Protein AF-A0A5B1AWU1-F1 (afdb_monomer_lite)

Foldseek 3Di:
DDPVVVVVVVVVVVVVVVVVVVLVVVQVLQQLQQLLQCVQPQQWKKKWFAPPNRQAIEIATLPPLFDDDPSGFHFARYATDADDDDDNPQGNDNSVPDGPYMDMHHRPRDRDDDDPSRGDRPHCVVRVDDDDDPLQLVVQQVVVVPDPPDDVLSNVVSNCVSVVHDDDPVSVVVVVVVVVVVVVD

pLDDT: mean 90.79, std 10.33, range [50.81, 98.62]

Radius of gyration: 22.39 Å; chains: 1; bounding box: 52×31×78 Å

Organism: Mycobacterium simiae (NCBI:txid1784)

Structure (mmCIF, N/CA/C/O backbone):
data_AF-A0A5B1AWU1-F1
#
_entry.id   AF-A0A5B1AWU1-F1
#
loop_
_atom_site.group_PDB
_atom_site.id
_atom_site.type_symbol
_atom_site.label_atom_id
_atom_site.label_alt_id
_atom_site.label_comp_id
_atom_site.label_asym_id
_atom_site.label_entity_id
_atom_site.label_seq_id
_atom_site.pdbx_PDB_ins_code
_atom_site.Cartn_x
_atom_site.Cartn_y
_atom_site.Cartn_z
_atom_site.occupancy
_atom_site.B_iso_or_equiv
_atom_site.auth_seq_id
_atom_site.auth_comp_id
_atom_site.auth_asym_id
_atom_site.auth_atom_id
_atom_site.pdbx_PDB_model_num
ATOM 1 N N . ALA A 1 1 ? -25.750 -7.493 56.190 1.00 53.88 1 ALA A N 1
ATOM 2 C CA . ALA A 1 1 ? -25.907 -7.241 54.739 1.00 53.88 1 ALA A CA 1
ATOM 3 C C . ALA A 1 1 ? -24.568 -7.520 54.061 1.00 53.88 1 ALA A C 1
ATOM 5 O O . ALA A 1 1 ? -23.571 -7.188 54.691 1.00 53.88 1 ALA A O 1
ATOM 6 N N . PRO A 1 2 ? -24.494 -8.184 52.891 1.00 50.81 2 PRO A N 1
ATOM 7 C CA . PRO A 1 2 ? -23.226 -8.686 52.366 1.00 50.81 2 PRO A CA 1
ATOM 8 C C . PRO A 1 2 ? -22.500 -7.597 51.553 1.00 50.81 2 PRO A C 1
ATOM 10 O O . PRO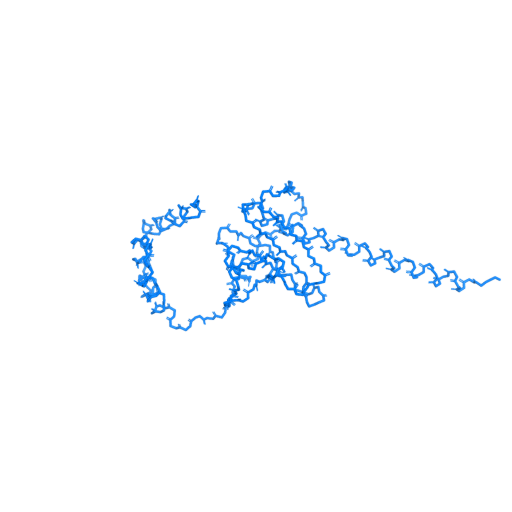 A 1 2 ? -22.970 -7.244 50.474 1.00 50.81 2 PRO A O 1
ATOM 13 N N . PRO A 1 3 ? -21.351 -7.073 52.017 1.00 56.59 3 PRO A N 1
ATOM 14 C CA . PRO A 1 3 ? -20.569 -6.104 51.247 1.00 56.59 3 PRO A CA 1
ATOM 15 C C . PRO A 1 3 ? -19.803 -6.760 50.086 1.00 56.59 3 PRO A C 1
ATOM 17 O O . PRO A 1 3 ? -19.512 -6.099 49.093 1.00 56.59 3 PRO A O 1
ATOM 20 N N . LEU A 1 4 ? -19.517 -8.068 50.169 1.00 60.31 4 LEU A N 1
ATOM 21 C CA . LEU A 1 4 ? -18.749 -8.776 49.139 1.00 60.31 4 LEU A CA 1
ATOM 22 C C . LEU A 1 4 ? -19.491 -8.888 47.799 1.00 60.31 4 LEU A C 1
ATOM 24 O O . LEU A 1 4 ? -18.867 -8.692 46.764 1.00 60.31 4 LEU A O 1
ATOM 28 N N . ALA A 1 5 ? -20.806 -9.143 47.804 1.00 58.66 5 ALA A N 1
ATOM 29 C CA . ALA A 1 5 ? -21.585 -9.299 46.570 1.00 58.66 5 ALA A CA 1
ATOM 30 C C . ALA A 1 5 ? -21.657 -7.992 45.754 1.00 58.66 5 ALA A C 1
ATOM 32 O O . ALA A 1 5 ? -21.567 -8.015 44.526 1.00 58.66 5 ALA A O 1
ATOM 33 N N . GLY A 1 6 ? -21.758 -6.849 46.443 1.00 56.78 6 GLY A N 1
ATOM 34 C CA . GLY A 1 6 ? -21.732 -5.524 45.817 1.00 56.78 6 GLY A CA 1
ATOM 35 C C . GLY A 1 6 ? -20.357 -5.161 45.252 1.00 56.78 6 GLY A C 1
ATOM 36 O O . GLY A 1 6 ? -20.276 -4.609 44.158 1.00 56.78 6 GLY A O 1
ATOM 37 N N . ALA A 1 7 ? -19.274 -5.533 45.944 1.00 59.09 7 ALA A N 1
ATOM 38 C CA . ALA A 1 7 ? -17.908 -5.295 45.477 1.00 59.09 7 ALA A CA 1
ATOM 39 C C . ALA A 1 7 ? -17.568 -6.108 44.213 1.00 59.09 7 ALA A C 1
ATOM 41 O O . ALA A 1 7 ? -16.986 -5.567 43.275 1.00 59.09 7 ALA A O 1
ATOM 42 N N . THR A 1 8 ? -17.987 -7.376 44.137 1.00 61.62 8 THR A N 1
ATOM 43 C CA . THR A 1 8 ? -17.803 -8.209 42.933 1.00 61.62 8 THR A CA 1
ATOM 44 C C . THR A 1 8 ? -18.634 -7.729 41.741 1.00 61.62 8 THR A C 1
ATOM 46 O O . THR A 1 8 ? -18.155 -7.757 40.607 1.00 61.62 8 THR A O 1
ATOM 49 N N . ALA A 1 9 ? -19.855 -7.236 41.972 1.00 59.19 9 ALA A N 1
ATOM 50 C CA . ALA A 1 9 ? -20.689 -6.662 40.913 1.00 59.19 9 ALA A CA 1
ATOM 51 C C . ALA A 1 9 ? -20.115 -5.332 40.383 1.00 59.19 9 ALA A C 1
ATOM 53 O O . ALA A 1 9 ? -20.078 -5.103 39.177 1.00 59.19 9 ALA A O 1
ATOM 54 N N . ALA A 1 10 ? -19.599 -4.474 41.268 1.00 58.34 10 ALA A N 1
ATOM 55 C CA . ALA A 1 10 ? -18.940 -3.231 40.870 1.00 58.34 10 ALA A CA 1
ATOM 56 C C . ALA A 1 10 ? -17.622 -3.483 40.113 1.00 58.34 10 ALA A C 1
ATOM 58 O O . ALA A 1 10 ? -17.355 -2.819 39.113 1.00 58.34 10 ALA A O 1
ATOM 59 N N . ALA A 1 11 ? -16.821 -4.467 40.541 1.00 62.09 11 ALA A N 1
ATOM 60 C CA . ALA A 1 11 ? -15.572 -4.834 39.871 1.00 62.09 11 ALA A CA 1
ATOM 61 C C . ALA A 1 11 ? -15.805 -5.399 38.460 1.00 62.09 11 ALA A C 1
ATOM 63 O O . ALA A 1 11 ? -15.097 -5.033 37.525 1.00 62.09 11 ALA A O 1
ATOM 64 N N . THR A 1 12 ? -16.824 -6.246 38.285 1.00 64.12 12 THR A N 1
ATOM 65 C CA . THR A 1 12 ? -17.189 -6.798 36.967 1.00 64.12 12 THR A CA 1
ATOM 66 C C . THR A 1 12 ? -17.744 -5.728 36.027 1.00 64.12 12 THR A C 1
ATOM 68 O O . THR A 1 12 ? -17.331 -5.668 34.872 1.00 64.12 12 THR A O 1
ATOM 71 N N . ALA A 1 13 ? -18.602 -4.827 36.514 1.00 64.25 13 ALA A N 1
ATOM 72 C CA . ALA A 1 13 ? -19.084 -3.691 35.726 1.00 64.25 13 ALA A CA 1
ATOM 73 C C . ALA A 1 13 ? -17.946 -2.733 35.323 1.00 64.25 13 ALA A C 1
ATOM 75 O O . ALA A 1 13 ? -17.890 -2.292 34.176 1.00 64.25 13 ALA A O 1
ATOM 76 N N . GLY A 1 14 ? -17.015 -2.450 36.242 1.00 60.00 14 GLY A N 1
ATOM 77 C CA . GLY A 1 14 ? -15.828 -1.637 35.969 1.00 60.00 14 GLY A CA 1
ATOM 78 C C . GLY A 1 14 ? -14.899 -2.266 34.927 1.00 60.00 14 GLY A C 1
ATOM 79 O O . GLY A 1 14 ? -14.425 -1.561 34.041 1.00 60.00 14 GLY A O 1
ATOM 80 N N . ALA A 1 15 ? -14.696 -3.587 34.982 1.00 68.31 15 ALA A N 1
ATOM 81 C CA . ALA A 1 15 ? -13.916 -4.321 33.986 1.00 68.31 15 ALA A CA 1
ATOM 82 C C . ALA A 1 15 ? -14.561 -4.256 32.591 1.00 68.31 15 ALA A C 1
ATOM 84 O O . ALA A 1 15 ? -13.900 -3.880 31.629 1.00 68.31 15 ALA A O 1
ATOM 85 N N . ILE A 1 16 ? -15.873 -4.508 32.487 1.00 73.44 16 ILE A N 1
ATOM 86 C CA . ILE A 1 16 ? -16.608 -4.439 31.209 1.00 73.44 16 ILE A CA 1
ATOM 87 C C . ILE A 1 16 ? -16.566 -3.022 30.614 1.00 73.44 16 ILE A C 1
ATOM 89 O O . ILE A 1 16 ? -16.394 -2.849 29.402 1.00 73.44 16 ILE A O 1
ATOM 93 N N . ALA A 1 17 ? -16.714 -1.994 31.454 1.00 75.38 17 ALA A N 1
ATOM 94 C CA . ALA A 1 17 ? -16.601 -0.604 31.026 1.00 75.38 17 ALA A CA 1
ATOM 95 C C . ALA A 1 17 ? -15.176 -0.266 30.549 1.00 75.38 17 ALA A C 1
ATOM 97 O O . ALA A 1 17 ? -15.019 0.395 29.521 1.00 75.38 17 ALA A O 1
ATOM 98 N N . GLY A 1 18 ? -14.150 -0.757 31.254 1.00 76.06 18 GLY A N 1
ATOM 99 C CA . GLY A 1 18 ? -12.742 -0.615 30.875 1.00 76.06 18 GLY A CA 1
ATOM 100 C C . GLY A 1 18 ? -12.426 -1.256 29.522 1.00 76.06 18 GLY A C 1
ATOM 101 O O . GLY A 1 18 ? -11.853 -0.595 28.654 1.00 76.06 18 GLY A O 1
ATOM 102 N N . ASP A 1 19 ? -12.882 -2.489 29.300 1.00 82.81 19 ASP A N 1
ATOM 103 C CA . ASP A 1 19 ? -12.694 -3.216 28.038 1.00 82.81 19 ASP A CA 1
ATOM 104 C C . ASP A 1 19 ? -13.384 -2.504 26.866 1.00 82.81 19 ASP A C 1
ATOM 106 O O . ASP A 1 19 ? -12.823 -2.363 25.777 1.00 82.81 19 ASP A O 1
ATOM 110 N N . SER A 1 20 ? -14.593 -1.985 27.094 1.00 86.62 20 SER A N 1
ATOM 111 C CA . SER A 1 20 ? -15.346 -1.239 26.079 1.00 86.62 20 SER A CA 1
ATOM 112 C C . SER A 1 20 ? -14.654 0.076 25.702 1.00 86.62 20 SER A C 1
ATOM 114 O O . SER A 1 20 ? -14.570 0.423 24.521 1.00 86.62 20 SER A O 1
ATOM 116 N N . ALA A 1 21 ? -14.128 0.804 26.692 1.00 88.81 21 ALA A N 1
ATOM 117 C CA . ALA A 1 21 ? -13.376 2.035 26.466 1.00 88.81 21 ALA A CA 1
ATOM 118 C C . ALA A 1 21 ? -12.063 1.766 25.715 1.00 88.81 21 ALA A C 1
ATOM 120 O O . ALA A 1 21 ? -11.744 2.482 24.765 1.00 88.81 21 ALA A O 1
ATOM 121 N N . SER A 1 22 ? -11.344 0.704 26.091 1.00 88.69 22 SER A N 1
ATOM 122 C CA . SER A 1 22 ? -10.122 0.266 25.412 1.00 88.69 22 SER A CA 1
ATOM 123 C C . SER A 1 22 ? -10.389 -0.072 23.943 1.00 88.69 22 SER A C 1
ATOM 125 O O . SER A 1 22 ? -9.745 0.490 23.055 1.00 88.69 22 SER A O 1
ATOM 127 N N . ARG A 1 23 ? -11.422 -0.877 23.665 1.00 91.56 23 ARG A N 1
ATOM 128 C CA . ARG A 1 23 ? -11.816 -1.237 22.296 1.00 91.56 23 ARG A CA 1
ATOM 129 C C . ARG A 1 23 ? -12.199 -0.019 21.453 1.00 91.56 23 ARG A C 1
ATOM 131 O O . ARG A 1 23 ? -11.846 0.062 20.277 1.00 91.56 23 ARG A O 1
ATOM 138 N N . SER A 1 24 ? -12.911 0.942 22.042 1.00 94.75 24 SER A N 1
ATOM 139 C CA . SER A 1 24 ? -13.259 2.203 21.374 1.00 94.75 24 SER A CA 1
ATOM 140 C C . SER A 1 24 ? -12.011 3.023 21.020 1.00 94.75 24 SER A C 1
ATOM 142 O O . SER A 1 24 ? -11.885 3.509 19.893 1.00 94.75 24 SER A O 1
ATOM 144 N N . ALA A 1 25 ? -11.050 3.124 21.943 1.00 94.38 25 ALA A N 1
ATOM 145 C CA . ALA A 1 25 ? -9.793 3.828 21.709 1.00 94.38 25 ALA A CA 1
ATOM 146 C C . ALA A 1 25 ? -8.957 3.169 20.595 1.00 94.38 25 ALA A C 1
ATOM 148 O O . ALA A 1 25 ? -8.411 3.870 19.738 1.00 94.38 25 ALA A O 1
ATOM 149 N N . GLU A 1 26 ? -8.905 1.835 20.553 1.00 94.81 26 GLU A N 1
ATOM 150 C CA . GLU A 1 26 ? -8.247 1.082 19.478 1.00 94.81 26 GLU A CA 1
ATOM 151 C C . GLU A 1 26 ? -8.927 1.296 18.122 1.00 94.81 26 GLU A C 1
ATOM 153 O O . GLU A 1 26 ? -8.243 1.532 17.123 1.00 94.81 26 GLU A O 1
ATOM 158 N N . GLN A 1 27 ? -10.264 1.302 18.081 1.00 96.44 27 GLN A N 1
ATOM 159 C CA . GLN A 1 27 ? -11.021 1.556 16.851 1.00 96.44 27 GLN A CA 1
ATOM 160 C C . GLN A 1 27 ? -10.715 2.952 16.306 1.00 96.44 27 GLN A C 1
ATOM 162 O O . GLN A 1 27 ? -10.473 3.127 15.111 1.00 96.44 27 GLN A O 1
ATOM 167 N N . GLN A 1 28 ? -10.694 3.955 17.184 1.00 95.44 28 GLN A N 1
ATOM 168 C CA . GLN A 1 28 ? -10.351 5.322 16.809 1.00 95.44 28 GLN A CA 1
ATOM 169 C C . GLN A 1 28 ? -8.892 5.439 16.349 1.00 95.44 28 GLN A C 1
ATOM 171 O O . GLN A 1 28 ? -8.611 6.162 15.394 1.00 95.44 28 GLN A O 1
ATOM 176 N N . ARG A 1 29 ? -7.963 4.706 16.978 1.00 95.50 29 ARG A N 1
ATOM 177 C CA . ARG A 1 29 ? -6.561 4.636 16.538 1.00 95.50 29 ARG A CA 1
ATOM 178 C C . ARG A 1 29 ? -6.448 4.060 15.125 1.00 95.50 29 ARG A C 1
ATOM 180 O O . ARG A 1 29 ? -5.781 4.673 14.296 1.00 95.50 29 ARG A O 1
ATOM 187 N N . LEU A 1 30 ? -7.095 2.926 14.838 1.00 96.94 30 LEU A N 1
ATOM 188 C CA . LEU A 1 30 ? -7.100 2.333 13.493 1.00 96.94 30 LEU A CA 1
ATOM 189 C C . LEU A 1 30 ? -7.704 3.284 12.463 1.00 96.94 30 LEU A C 1
ATOM 191 O O . LEU A 1 30 ? -7.147 3.456 11.384 1.00 96.94 30 LEU A O 1
ATOM 195 N N . ARG A 1 31 ? -8.809 3.947 12.812 1.00 96.62 31 ARG A N 1
ATOM 196 C CA . ARG A 1 31 ? -9.439 4.934 11.937 1.00 96.62 31 ARG A CA 1
ATOM 197 C C . ARG A 1 31 ? -8.479 6.068 11.580 1.00 96.62 31 ARG A C 1
ATOM 199 O O . ARG A 1 31 ? -8.331 6.367 10.403 1.00 96.62 31 ARG A O 1
ATOM 206 N N . ARG A 1 32 ? -7.764 6.633 12.558 1.00 96.69 32 ARG A N 1
ATOM 207 C CA . ARG A 1 32 ? -6.760 7.681 12.303 1.00 96.69 32 ARG A CA 1
ATOM 208 C C . ARG A 1 32 ? -5.604 7.200 11.421 1.00 96.69 32 ARG A C 1
ATOM 210 O O . ARG A 1 32 ? -5.098 7.976 10.620 1.00 96.69 32 ARG A O 1
ATOM 217 N N . ILE A 1 33 ? -5.191 5.936 11.554 1.00 97.44 33 ILE A N 1
ATOM 218 C CA . ILE A 1 33 ? -4.181 5.313 10.680 1.00 97.44 33 ILE A CA 1
ATOM 219 C C . ILE A 1 33 ? -4.680 5.260 9.233 1.00 97.44 33 ILE A C 1
ATOM 221 O O . ILE A 1 33 ? -3.974 5.708 8.333 1.00 97.44 33 ILE A O 1
ATOM 225 N N . VAL A 1 34 ? -5.901 4.761 9.018 1.00 98.00 34 VAL A N 1
ATOM 226 C CA . VAL A 1 34 ? -6.508 4.680 7.682 1.00 98.00 34 VAL A CA 1
ATOM 227 C C . VAL A 1 34 ? -6.710 6.071 7.085 1.00 98.00 34 VAL A C 1
ATOM 229 O O . VAL A 1 34 ? -6.348 6.305 5.939 1.00 98.00 34 VAL A O 1
ATOM 232 N N . GLU A 1 35 ? -7.214 7.027 7.864 1.00 97.44 35 GLU A N 1
ATOM 233 C CA . GLU A 1 35 ? -7.407 8.409 7.409 1.00 97.44 35 GLU A CA 1
ATOM 234 C C . GLU A 1 35 ? -6.077 9.092 7.043 1.00 97.44 35 GLU A C 1
ATOM 236 O O . GLU A 1 35 ? -6.037 9.893 6.112 1.00 97.44 35 GLU A O 1
ATOM 241 N N . ALA A 1 36 ? -4.970 8.771 7.724 1.00 97.50 36 ALA A N 1
ATOM 242 C CA . ALA A 1 36 ? -3.655 9.332 7.411 1.00 97.50 36 ALA A CA 1
ATOM 243 C C . ALA A 1 36 ? -3.109 8.876 6.045 1.00 97.50 36 ALA A C 1
ATOM 245 O O . ALA A 1 36 ? -2.484 9.676 5.346 1.00 97.50 36 ALA A O 1
ATOM 246 N N . VAL A 1 37 ? -3.355 7.623 5.645 1.00 97.56 37 VAL A N 1
ATOM 247 C CA . VAL A 1 37 ? -2.986 7.135 4.302 1.00 97.56 37 VAL A CA 1
ATOM 248 C C . VAL A 1 37 ? -3.997 7.580 3.247 1.00 97.56 37 VAL A C 1
ATOM 250 O O . VAL A 1 37 ? -3.601 8.069 2.192 1.00 97.56 37 VAL A O 1
ATOM 253 N N . ALA A 1 38 ? -5.293 7.532 3.563 1.00 97.62 38 ALA A N 1
ATOM 254 C CA . ALA A 1 38 ? -6.356 7.942 2.652 1.00 97.62 38 ALA A CA 1
ATOM 255 C C . ALA A 1 38 ? -6.266 9.430 2.290 1.00 97.62 38 ALA A C 1
ATOM 257 O O . ALA A 1 38 ? -6.607 9.811 1.180 1.00 97.62 38 ALA A O 1
ATOM 258 N N . ARG A 1 39 ? -5.759 10.289 3.184 1.00 96.44 39 ARG A N 1
ATOM 259 C CA . ARG A 1 39 ? -5.542 11.711 2.870 1.00 96.44 39 ARG A CA 1
ATOM 260 C C . ARG A 1 39 ? -4.491 11.930 1.776 1.00 96.44 39 ARG A C 1
ATOM 262 O O . ARG A 1 39 ? -4.541 12.948 1.097 1.00 96.44 39 ARG A O 1
ATOM 269 N N . GLN A 1 40 ? -3.544 11.005 1.626 1.00 96.06 40 GLN A N 1
ATOM 270 C CA . GLN A 1 40 ? -2.519 11.066 0.581 1.00 96.06 40 GLN A CA 1
ATOM 271 C C . GLN A 1 40 ? -3.044 10.532 -0.755 1.00 96.06 40 GLN A C 1
ATOM 273 O O . GLN A 1 40 ? -2.646 11.031 -1.800 1.00 96.06 40 GLN A O 1
ATOM 278 N N . GLU A 1 41 ? -3.943 9.542 -0.718 1.00 96.31 41 GLU A N 1
ATOM 279 C CA . GLU A 1 41 ? -4.550 8.936 -1.906 1.00 96.31 41 GLU A CA 1
ATOM 280 C C . GLU A 1 41 ? -6.021 8.551 -1.631 1.00 96.31 41 GLU A C 1
ATOM 282 O O . GLU A 1 41 ? -6.313 7.406 -1.263 1.00 96.31 41 GLU A O 1
ATOM 287 N N . PRO A 1 42 ? -6.964 9.508 -1.749 1.00 96.50 42 PRO A N 1
ATOM 288 C CA . PRO A 1 42 ? -8.361 9.314 -1.348 1.00 96.50 42 PRO A CA 1
ATOM 289 C C . PRO A 1 42 ? -9.200 8.556 -2.382 1.00 96.50 42 PRO A C 1
ATOM 291 O O . PRO A 1 42 ? -10.333 8.166 -2.077 1.00 96.50 42 PRO A O 1
ATOM 294 N N . ALA A 1 43 ? -8.670 8.377 -3.596 1.00 95.31 43 ALA A N 1
ATOM 295 C CA . ALA A 1 43 ? -9.368 7.774 -4.726 1.00 95.31 43 ALA A CA 1
ATOM 296 C C . ALA A 1 43 ? -9.405 6.235 -4.678 1.00 95.31 43 ALA A C 1
ATOM 298 O O . ALA A 1 43 ? -10.118 5.626 -5.473 1.00 95.31 43 ALA A O 1
ATOM 299 N N . ILE A 1 44 ? -8.683 5.602 -3.745 1.00 96.44 44 ILE A N 1
ATOM 300 C CA . ILE A 1 44 ? -8.623 4.139 -3.604 1.00 96.44 44 ILE A CA 1
ATOM 301 C C . ILE A 1 44 ? -9.103 3.676 -2.227 1.00 96.44 44 ILE A C 1
ATOM 303 O O . ILE A 1 44 ? -9.162 4.455 -1.270 1.00 96.44 44 ILE A O 1
ATOM 307 N N . SER A 1 45 ? -9.461 2.396 -2.125 1.00 98.12 45 SER A N 1
ATOM 308 C CA . SER A 1 45 ? -9.859 1.799 -0.854 1.00 98.12 45 SER A CA 1
ATOM 309 C C . SER A 1 45 ? -8.637 1.544 0.026 1.00 98.12 45 SER A C 1
ATOM 311 O O . SER A 1 45 ? -7.591 1.079 -0.437 1.00 98.12 45 SER A O 1
ATOM 313 N N . TRP A 1 46 ? -8.804 1.760 1.327 1.00 98.62 46 TRP A N 1
ATOM 314 C CA . TRP A 1 46 ? -7.798 1.476 2.344 1.00 98.62 46 TRP A CA 1
ATOM 315 C C . TRP A 1 46 ? -8.439 0.744 3.511 1.00 98.62 46 TRP A C 1
ATOM 317 O O . TRP A 1 46 ? -9.528 1.110 3.946 1.00 98.62 46 TRP A O 1
ATOM 327 N N . ALA A 1 47 ? -7.756 -0.243 4.082 1.00 98.56 47 ALA A N 1
ATOM 328 C CA . ALA A 1 47 ? -8.213 -0.849 5.325 1.00 98.56 47 ALA A CA 1
ATOM 329 C C . ALA A 1 47 ? -7.057 -1.243 6.232 1.00 98.56 47 ALA A C 1
ATOM 331 O O . ALA A 1 47 ? -6.070 -1.824 5.778 1.00 98.56 47 ALA A O 1
ATOM 332 N N . ALA A 1 48 ? -7.187 -0.933 7.521 1.00 98.50 48 ALA A N 1
ATOM 333 C CA . ALA A 1 48 ? -6.246 -1.354 8.547 1.00 98.50 48 ALA A CA 1
ATOM 334 C C . ALA A 1 48 ? -6.940 -2.263 9.554 1.00 98.50 48 ALA A C 1
ATOM 336 O O . ALA A 1 48 ? -8.064 -1.982 9.975 1.00 98.50 48 ALA A O 1
ATOM 337 N N . GLY A 1 49 ? -6.259 -3.323 9.976 1.00 98.12 49 GLY A N 1
ATOM 338 C CA . GLY A 1 49 ? -6.812 -4.282 10.921 1.00 98.12 49 GLY A CA 1
ATOM 339 C C . GLY A 1 49 ? -5.793 -4.794 11.925 1.00 98.12 49 GLY A C 1
ATOM 340 O O . GLY A 1 49 ? -4.597 -4.868 11.643 1.00 98.12 49 GLY A O 1
ATOM 341 N N . LEU A 1 50 ? -6.283 -5.150 13.110 1.00 97.56 50 LEU A N 1
ATOM 342 C CA . LEU A 1 50 ? -5.484 -5.767 14.163 1.00 97.56 50 LEU A CA 1
ATOM 343 C C . LEU A 1 50 ? -5.464 -7.289 13.997 1.00 97.56 50 LEU A C 1
ATOM 345 O O . LEU A 1 50 ? -6.505 -7.946 14.046 1.00 97.56 50 LEU A O 1
ATOM 349 N N . ARG A 1 51 ? -4.265 -7.847 13.828 1.00 94.81 51 ARG A N 1
ATOM 350 C CA . ARG A 1 51 ? -3.973 -9.286 13.821 1.00 94.81 51 ARG A CA 1
ATOM 351 C C . ARG A 1 51 ? -3.212 -9.687 15.081 1.00 94.81 51 ARG A C 1
ATOM 353 O O . ARG A 1 51 ? -2.774 -8.833 15.854 1.00 94.81 51 ARG A O 1
ATOM 360 N N . ASP A 1 52 ? -3.096 -10.996 15.293 1.00 90.00 52 ASP A N 1
ATOM 361 C CA . ASP A 1 52 ? -2.292 -11.597 16.362 1.00 90.00 52 ASP A CA 1
ATOM 362 C C . ASP A 1 52 ? -2.603 -10.998 17.742 1.00 90.00 52 ASP A C 1
ATOM 364 O O . ASP A 1 52 ? -1.724 -10.523 18.457 1.00 90.00 52 ASP A O 1
ATOM 368 N N . ASN A 1 53 ? -3.895 -10.967 18.093 1.00 81.50 53 ASN A N 1
ATOM 369 C CA . ASN A 1 53 ? -4.408 -10.393 19.343 1.00 81.50 53 ASN A CA 1
ATOM 370 C C . ASN A 1 53 ? -3.983 -8.929 19.578 1.00 81.50 53 ASN A C 1
ATOM 372 O O . ASN A 1 53 ? -3.670 -8.539 20.701 1.00 81.50 53 ASN A O 1
ATOM 376 N N . GLY A 1 54 ? -3.959 -8.115 18.519 1.00 85.00 54 GLY A N 1
ATOM 377 C CA . GLY A 1 54 ? -3.651 -6.684 18.607 1.00 85.00 54 GLY A CA 1
ATOM 378 C C . GLY A 1 54 ? -2.171 -6.333 18.467 1.00 85.00 54 GLY A C 1
ATOM 379 O O . GLY A 1 54 ? -1.840 -5.150 18.457 1.00 85.00 54 GLY A O 1
ATOM 380 N N . GLN A 1 55 ? -1.282 -7.320 18.323 1.00 89.56 55 GLN A N 1
ATOM 381 C CA . GLN A 1 55 ? 0.161 -7.078 18.202 1.00 89.56 55 GLN A CA 1
ATOM 382 C C . GLN A 1 55 ? 0.565 -6.542 16.827 1.00 89.56 55 GLN A C 1
ATOM 384 O O . GLN A 1 55 ? 1.538 -5.799 16.712 1.00 89.56 55 GLN A O 1
ATOM 389 N N . VAL A 1 56 ? -0.182 -6.897 15.782 1.00 95.19 56 VAL A N 1
ATOM 390 C CA . VAL A 1 56 ? 0.150 -6.538 14.401 1.00 95.19 56 VAL A CA 1
ATOM 391 C C . VAL A 1 56 ? -0.943 -5.644 13.834 1.00 95.19 56 VAL A C 1
ATOM 393 O O . VAL A 1 56 ? -2.104 -6.038 13.777 1.00 95.19 56 VAL A O 1
ATOM 396 N N . THR A 1 57 ? -0.579 -4.438 13.390 1.00 97.94 57 THR A N 1
ATOM 397 C CA . THR A 1 57 ? -1.475 -3.581 12.599 1.00 97.94 57 THR A CA 1
ATOM 398 C C . THR A 1 57 ? -1.170 -3.795 11.118 1.00 97.94 57 THR A C 1
ATOM 400 O O . THR A 1 57 ? -0.164 -3.304 10.608 1.00 97.94 57 THR A O 1
ATOM 403 N N . LEU A 1 58 ? -2.030 -4.544 10.431 1.00 98.06 58 LEU A N 1
ATOM 404 C CA . LEU A 1 58 ? -1.944 -4.763 8.989 1.00 98.06 58 LEU A CA 1
ATOM 405 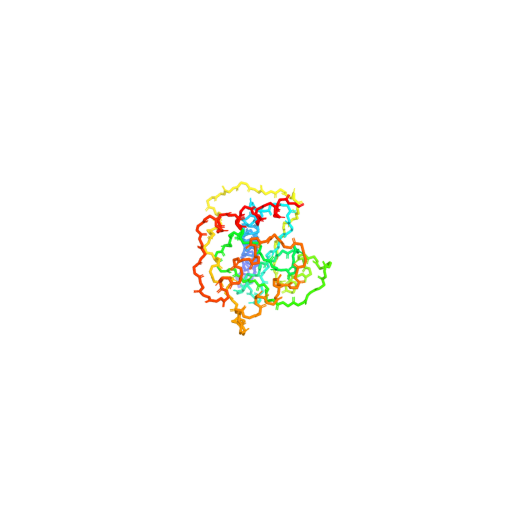C C . LEU A 1 58 ? -2.588 -3.589 8.245 1.00 98.06 58 LEU A C 1
ATOM 407 O O . LEU A 1 58 ? -3.676 -3.170 8.624 1.00 98.06 58 LEU A O 1
ATOM 411 N N . MET A 1 59 ? -1.958 -3.116 7.171 1.00 98.38 59 MET A N 1
ATOM 412 C CA . MET A 1 59 ? -2.507 -2.130 6.230 1.00 98.38 59 MET A CA 1
ATOM 413 C C . MET A 1 59 ? -2.626 -2.752 4.837 1.00 98.38 59 MET A C 1
ATOM 415 O O . MET A 1 59 ? -1.682 -3.382 4.358 1.00 98.38 59 MET A O 1
ATOM 419 N N . VAL A 1 60 ? -3.768 -2.550 4.178 1.00 98.50 60 VAL A N 1
ATOM 420 C CA . VAL A 1 60 ? -4.022 -3.027 2.812 1.00 98.50 60 VAL A CA 1
ATOM 421 C C . VAL A 1 60 ? -4.718 -1.973 1.950 1.00 98.50 60 VAL A C 1
ATOM 423 O O . VAL A 1 60 ? -5.434 -1.107 2.456 1.00 98.50 60 VAL A O 1
ATOM 426 N N . THR A 1 61 ? -4.532 -2.103 0.639 1.00 98.44 61 THR A N 1
ATOM 427 C CA . THR A 1 61 ? -5.343 -1.486 -0.418 1.00 98.44 61 THR A CA 1
ATOM 428 C C . THR A 1 61 ? -5.652 -2.547 -1.475 1.00 98.44 61 THR A C 1
ATOM 430 O O . THR A 1 61 ? -4.852 -3.465 -1.697 1.00 98.44 61 THR A O 1
ATOM 433 N N . ASP A 1 62 ? -6.817 -2.444 -2.105 1.00 97.19 62 ASP A N 1
ATOM 434 C CA . ASP A 1 62 ? -7.268 -3.330 -3.181 1.00 97.19 62 ASP A CA 1
ATOM 435 C C . ASP A 1 62 ? -6.681 -2.959 -4.553 1.00 97.19 62 ASP A C 1
ATOM 437 O O . ASP A 1 62 ? -6.796 -3.751 -5.484 1.00 97.19 62 ASP A O 1
ATOM 441 N N . LEU A 1 63 ? -5.951 -1.838 -4.661 1.00 95.94 63 LEU A N 1
ATOM 442 C CA . LEU A 1 63 ? -5.360 -1.342 -5.912 1.00 95.94 63 LEU A CA 1
ATOM 443 C C . LEU A 1 63 ? -4.599 -2.413 -6.713 1.00 95.94 63 LEU A C 1
ATOM 445 O O . LEU A 1 63 ? -4.717 -2.492 -7.933 1.00 95.94 63 LEU A O 1
ATOM 449 N N . ALA A 1 64 ? -3.781 -3.214 -6.029 1.00 95.88 64 ALA A N 1
ATOM 450 C CA . ALA A 1 64 ? -2.980 -4.268 -6.650 1.00 95.88 64 ALA A CA 1
ATOM 451 C C . ALA A 1 64 ? -2.661 -5.386 -5.645 1.00 95.88 64 ALA A C 1
ATOM 453 O O . ALA A 1 64 ? -1.501 -5.673 -5.343 1.00 95.88 64 ALA A O 1
ATOM 454 N N . GLY A 1 65 ? -3.706 -5.996 -5.075 1.00 94.94 65 GLY A N 1
ATOM 455 C CA . GLY A 1 65 ? -3.573 -7.166 -4.198 1.00 94.94 65 GLY A CA 1
ATOM 456 C C . GLY A 1 65 ? -2.745 -6.914 -2.932 1.00 94.94 65 GLY A C 1
ATOM 457 O O . GLY A 1 65 ? -2.020 -7.809 -2.489 1.00 94.94 65 GLY A O 1
ATOM 458 N N . GLY A 1 66 ? -2.826 -5.705 -2.365 1.00 96.62 66 GLY A N 1
ATOM 459 C CA . GLY A 1 66 ? -2.092 -5.294 -1.165 1.00 96.62 66 GLY A CA 1
ATOM 460 C C . GLY A 1 66 ? -0.798 -4.510 -1.409 1.00 96.62 66 GLY A C 1
ATOM 461 O O . GLY A 1 66 ? -0.157 -4.117 -0.437 1.00 96.62 66 GLY A O 1
ATOM 462 N N . TRP A 1 67 ? -0.396 -4.266 -2.661 1.00 97.19 67 TRP A N 1
ATOM 463 C CA . TRP A 1 67 ? 0.736 -3.380 -2.954 1.00 97.19 67 TRP A CA 1
ATOM 464 C C . TRP A 1 67 ? 0.397 -1.920 -2.624 1.00 97.19 67 TRP A C 1
ATOM 466 O O . TRP A 1 67 ? -0.624 -1.404 -3.070 1.00 97.19 67 TRP A O 1
ATOM 476 N N . ILE A 1 68 ? 1.271 -1.252 -1.864 1.00 97.25 68 ILE A N 1
ATOM 477 C CA . ILE A 1 68 ? 1.097 0.150 -1.466 1.00 97.25 68 ILE A CA 1
ATOM 478 C C . ILE A 1 68 ? 1.866 1.069 -2.430 1.00 97.25 68 ILE A C 1
ATOM 480 O O . ILE A 1 68 ? 3.097 0.932 -2.509 1.00 97.25 68 ILE A O 1
ATOM 484 N N . PRO A 1 69 ? 1.206 2.047 -3.082 1.00 96.19 69 PRO A N 1
ATOM 485 C CA . PRO A 1 69 ? 1.862 3.026 -3.946 1.00 96.19 69 PRO A CA 1
ATOM 486 C C . PRO A 1 69 ? 3.045 3.747 -3.288 1.00 96.19 69 PRO A C 1
ATOM 488 O O . PRO A 1 69 ? 3.022 3.978 -2.075 1.00 96.19 69 PRO A O 1
ATOM 491 N N . PRO A 1 70 ? 4.095 4.102 -4.049 1.00 94.50 70 PRO A N 1
ATOM 492 C CA . PRO A 1 70 ? 5.324 4.666 -3.495 1.00 94.50 70 PRO A CA 1
ATOM 493 C C . PRO A 1 70 ? 5.166 6.096 -2.965 1.00 94.50 70 PRO A C 1
ATOM 495 O O . PRO A 1 70 ? 5.942 6.490 -2.102 1.00 94.50 70 PRO A O 1
ATOM 498 N N . HIS A 1 71 ? 4.180 6.861 -3.447 1.00 95.00 71 HIS A N 1
ATOM 499 C CA . HIS A 1 71 ? 3.894 8.219 -2.964 1.00 95.00 71 HIS A CA 1
ATOM 500 C C . HIS A 1 71 ? 3.119 8.243 -1.642 1.00 95.00 71 HIS A C 1
ATOM 502 O O . HIS A 1 71 ? 3.017 9.296 -1.021 1.00 95.00 71 HIS A O 1
ATOM 508 N N . VAL A 1 72 ? 2.567 7.103 -1.210 1.00 97.56 72 VAL A N 1
ATOM 509 C CA . VAL A 1 72 ? 1.850 6.994 0.064 1.00 97.56 72 VAL A CA 1
ATOM 510 C C . VAL A 1 72 ? 2.836 6.626 1.166 1.00 97.56 72 VAL A C 1
ATOM 512 O O . VAL A 1 72 ? 3.353 5.508 1.215 1.00 97.56 72 VAL A O 1
ATOM 515 N N . HIS A 1 73 ? 3.051 7.549 2.090 1.00 98.06 73 HIS A N 1
ATOM 516 C CA . HIS A 1 73 ? 3.860 7.338 3.278 1.00 98.06 73 HIS A CA 1
ATOM 517 C C . HIS A 1 73 ? 3.073 6.628 4.375 1.00 98.06 73 HIS A C 1
ATOM 519 O O . HIS A 1 73 ? 1.919 6.965 4.664 1.00 98.06 73 HIS A O 1
ATOM 525 N N . LEU A 1 74 ? 3.711 5.648 5.010 1.00 98.25 74 LEU A N 1
ATOM 526 C CA . LEU A 1 74 ? 3.076 4.792 6.009 1.00 98.25 74 LEU A CA 1
ATOM 527 C C . LEU A 1 74 ? 3.320 5.281 7.447 1.00 98.25 74 LEU A C 1
ATOM 529 O O . LEU A 1 74 ? 4.445 5.663 7.790 1.00 98.25 74 LEU A O 1
ATOM 533 N N . PRO A 1 75 ? 2.308 5.207 8.335 1.00 97.50 75 PRO A N 1
ATOM 534 C CA . PRO A 1 75 ? 2.511 5.365 9.771 1.00 97.50 75 PRO A CA 1
ATOM 535 C C . PRO A 1 75 ? 3.509 4.352 10.348 1.00 97.50 75 PRO A C 1
ATOM 537 O O . PRO A 1 75 ? 3.733 3.278 9.787 1.00 97.50 75 PRO A O 1
ATOM 540 N N . ALA A 1 76 ? 4.094 4.668 11.504 1.00 95.38 76 ALA A N 1
ATOM 541 C CA . ALA A 1 76 ? 4.951 3.728 12.224 1.00 95.38 76 ALA A CA 1
ATOM 542 C C . ALA A 1 76 ? 4.205 2.439 12.633 1.00 95.38 76 ALA A C 1
ATOM 544 O O . ALA A 1 76 ? 3.001 2.455 12.894 1.00 95.38 76 ALA A O 1
ATOM 545 N N . HIS A 1 77 ? 4.951 1.337 12.768 1.00 93.94 77 HIS A N 1
ATOM 546 C CA . HIS A 1 77 ? 4.451 0.031 13.236 1.00 93.94 77 HIS A CA 1
ATOM 547 C C . HIS A 1 77 ? 3.331 -0.579 12.374 1.00 93.94 77 HIS A C 1
ATOM 549 O O . HIS A 1 77 ? 2.462 -1.287 12.881 1.00 93.94 77 HIS A O 1
ATOM 555 N N . ILE A 1 78 ? 3.368 -0.304 11.070 1.00 97.44 78 ILE A N 1
ATOM 556 C CA . ILE A 1 78 ? 2.505 -0.933 10.074 1.00 97.44 78 ILE A CA 1
ATOM 557 C C . ILE A 1 78 ? 3.208 -2.146 9.468 1.00 97.44 78 ILE A C 1
ATOM 559 O O . ILE A 1 78 ? 4.389 -2.091 9.122 1.00 97.44 78 ILE A O 1
ATOM 563 N N . THR A 1 79 ? 2.452 -3.225 9.305 1.00 97.31 79 THR A N 1
ATOM 564 C CA . THR A 1 79 ? 2.838 -4.406 8.532 1.00 97.31 79 THR A CA 1
ATOM 565 C C . THR A 1 79 ? 2.035 -4.430 7.236 1.00 97.31 79 THR A C 1
ATOM 567 O O . THR A 1 79 ? 0.868 -4.038 7.221 1.00 97.31 79 THR A O 1
ATOM 570 N N . LEU A 1 80 ? 2.654 -4.880 6.145 1.00 97.69 80 LEU A N 1
ATOM 571 C CA . LEU A 1 80 ? 2.007 -5.053 4.844 1.00 97.69 80 LEU A CA 1
ATOM 572 C C . LEU A 1 80 ? 1.802 -6.537 4.543 1.00 97.69 80 LEU A C 1
ATOM 574 O O . LEU A 1 80 ? 2.405 -7.408 5.170 1.00 97.69 80 LEU A O 1
ATOM 578 N N . LEU A 1 81 ? 0.944 -6.830 3.572 1.00 96.75 81 LEU A N 1
ATOM 579 C CA . LEU A 1 81 ? 0.825 -8.181 3.039 1.00 96.75 81 LEU A CA 1
ATOM 580 C C . LEU A 1 81 ? 2.106 -8.571 2.292 1.00 96.75 81 LEU A C 1
ATOM 582 O O . LEU A 1 81 ? 2.593 -7.813 1.456 1.00 96.75 81 LEU A O 1
ATOM 586 N N . GLU A 1 82 ? 2.594 -9.789 2.527 1.00 94.88 82 GLU A N 1
ATOM 587 C CA . GLU A 1 82 ? 3.696 -10.345 1.736 1.00 94.88 82 GLU A CA 1
ATOM 588 C C . GLU A 1 82 ? 3.322 -10.421 0.241 1.00 94.88 82 GLU A C 1
ATOM 590 O O . GLU A 1 82 ? 2.148 -10.670 -0.088 1.00 94.88 82 GLU A O 1
ATOM 595 N N . PRO A 1 83 ? 4.278 -10.241 -0.688 1.00 94.38 83 PRO A N 1
ATOM 596 C CA . PRO A 1 83 ? 4.024 -10.398 -2.116 1.00 94.38 83 PRO A CA 1
ATOM 597 C C . PRO A 1 83 ? 3.555 -11.823 -2.443 1.00 94.38 83 PRO A C 1
ATOM 599 O O . PRO A 1 83 ? 4.290 -12.791 -2.266 1.00 94.38 83 PRO A O 1
ATOM 602 N N . ALA A 1 84 ? 2.322 -11.963 -2.932 1.00 94.38 84 ALA A N 1
ATOM 603 C CA . ALA A 1 84 ? 1.759 -13.244 -3.353 1.00 94.38 84 ALA A CA 1
ATOM 604 C C . ALA A 1 84 ? 0.635 -13.025 -4.381 1.00 94.38 84 ALA A C 1
ATOM 606 O O . ALA A 1 84 ? -0.024 -11.981 -4.335 1.00 94.38 84 ALA A O 1
ATOM 607 N N . PRO A 1 85 ? 0.365 -13.993 -5.279 1.00 94.81 85 PRO A N 1
ATOM 608 C CA . PRO A 1 85 ? -0.814 -13.951 -6.135 1.00 94.81 85 PRO A CA 1
ATOM 609 C C . PRO A 1 85 ? -2.089 -13.919 -5.290 1.00 94.81 85 PRO A C 1
ATOM 611 O O . PRO A 1 85 ? -2.266 -14.726 -4.376 1.00 94.81 85 PRO A O 1
ATOM 614 N N . ARG A 1 86 ? -2.989 -12.995 -5.614 1.00 96.06 86 ARG A N 1
ATOM 615 C CA . ARG A 1 86 ? -4.304 -12.863 -4.982 1.00 96.06 86 ARG A CA 1
ATOM 616 C C . ARG A 1 86 ? -5.372 -12.732 -6.056 1.00 96.06 86 ARG A C 1
ATOM 618 O O . ARG A 1 86 ? -5.070 -12.440 -7.213 1.00 96.06 86 ARG A O 1
ATOM 625 N N . ARG A 1 87 ? -6.622 -12.976 -5.667 1.00 96.00 87 ARG A N 1
ATOM 626 C CA . ARG A 1 87 ? -7.778 -12.708 -6.524 1.00 96.00 87 ARG A CA 1
ATOM 627 C C . ARG A 1 87 ? -7.779 -11.235 -6.935 1.00 96.00 87 ARG A C 1
ATOM 629 O O . ARG A 1 87 ? -7.553 -10.368 -6.099 1.00 96.00 87 ARG A O 1
ATOM 636 N N . HIS A 1 88 ? -8.022 -10.980 -8.217 1.00 92.75 88 HIS A N 1
ATOM 637 C CA . HIS A 1 88 ? -8.026 -9.630 -8.787 1.00 92.75 88 HIS A CA 1
ATOM 638 C C . HIS A 1 88 ? -9.209 -8.782 -8.301 1.00 92.75 88 HIS A C 1
ATOM 640 O O . HIS A 1 88 ? -9.136 -7.563 -8.331 1.00 92.75 88 HIS A O 1
ATOM 646 N N . ASP A 1 89 ? -10.285 -9.436 -7.867 1.00 94.88 89 ASP A N 1
ATOM 647 C CA . ASP A 1 89 ? -11.529 -8.843 -7.386 1.00 94.88 89 ASP A CA 1
ATOM 648 C C . ASP A 1 89 ? -11.651 -8.881 -5.851 1.00 94.88 89 ASP A C 1
ATOM 650 O O . ASP A 1 89 ? -12.736 -8.666 -5.318 1.00 94.88 89 ASP A O 1
ATOM 654 N N . ALA A 1 90 ? -10.564 -9.195 -5.135 1.00 97.50 90 ALA A N 1
ATOM 655 C CA . ALA A 1 90 ? -10.555 -9.185 -3.674 1.00 97.50 90 ALA A CA 1
ATOM 656 C C . ALA A 1 90 ? -10.669 -7.750 -3.147 1.00 97.50 90 ALA A C 1
ATOM 658 O O . ALA A 1 90 ? -9.825 -6.908 -3.459 1.00 97.50 90 ALA A O 1
ATOM 659 N N . SER A 1 91 ? -11.676 -7.495 -2.311 1.00 97.69 91 SER A N 1
ATOM 660 C CA . SER A 1 91 ? -11.835 -6.201 -1.644 1.00 97.69 91 SER A CA 1
ATOM 661 C C . SER A 1 91 ? -10.801 -6.002 -0.529 1.00 97.69 91 SER A C 1
ATOM 663 O O . SER A 1 91 ? -10.102 -6.932 -0.115 1.00 97.69 91 SER A O 1
ATOM 665 N N . VAL A 1 92 ? -10.709 -4.789 0.019 1.00 98.06 92 VAL A N 1
ATOM 666 C CA . VAL A 1 92 ? -9.846 -4.522 1.183 1.00 98.06 92 VAL A CA 1
ATOM 667 C C . VAL A 1 92 ? -10.219 -5.358 2.413 1.00 98.06 92 VAL A C 1
ATOM 669 O O . VAL A 1 92 ? -9.334 -5.748 3.172 1.00 98.06 92 VAL A O 1
ATOM 672 N N . GLU A 1 93 ? -11.494 -5.699 2.596 1.00 97.06 93 GLU A N 1
ATOM 673 C CA . GLU A 1 93 ? -11.960 -6.601 3.652 1.00 97.06 93 GLU A CA 1
ATOM 674 C C . GLU A 1 93 ? -11.500 -8.043 3.410 1.00 97.06 93 GLU A C 1
ATOM 676 O O . GLU A 1 93 ? -10.981 -8.680 4.331 1.00 97.06 93 GLU A O 1
ATOM 681 N N . ASP A 1 94 ? -11.604 -8.534 2.168 1.00 97.69 94 ASP A N 1
ATOM 682 C CA . ASP A 1 94 ? -11.081 -9.851 1.783 1.00 97.69 94 ASP A CA 1
ATOM 683 C C . ASP A 1 94 ? -9.563 -9.934 2.030 1.00 97.69 94 ASP A C 1
ATOM 685 O O . ASP A 1 94 ? -9.053 -10.939 2.534 1.00 97.69 94 ASP A O 1
ATOM 689 N N . LEU A 1 95 ? -8.829 -8.860 1.710 1.00 97.94 95 LEU A N 1
ATOM 690 C CA . LEU A 1 95 ? -7.379 -8.762 1.903 1.00 97.94 95 LEU A CA 1
ATOM 691 C C . LEU A 1 95 ? -6.973 -8.686 3.385 1.00 97.94 95 LEU A C 1
ATOM 693 O O . LEU A 1 95 ? -5.936 -9.245 3.766 1.00 97.94 95 LEU A O 1
ATOM 697 N N . LEU A 1 96 ? -7.773 -8.029 4.234 1.00 97.06 96 LEU A N 1
ATOM 698 C CA . LEU A 1 96 ? -7.547 -7.996 5.683 1.00 97.06 96 LEU A CA 1
ATOM 699 C C . LEU A 1 96 ? -7.685 -9.378 6.324 1.00 97.06 96 LEU A C 1
ATOM 701 O O . LEU A 1 96 ? -6.972 -9.662 7.292 1.00 97.06 96 LEU A O 1
ATOM 705 N N . GLY A 1 97 ? -8.543 -10.248 5.792 1.00 95.50 97 GLY A N 1
ATOM 706 C CA . GLY A 1 97 ? -8.777 -11.583 6.336 1.00 95.50 97 GLY A CA 1
ATOM 707 C C . GLY A 1 97 ? -9.237 -11.548 7.799 1.00 95.50 97 GLY A C 1
ATOM 708 O O . GLY A 1 97 ? -10.051 -10.718 8.196 1.00 95.50 97 GLY A O 1
ATOM 709 N N . VAL A 1 98 ? -8.719 -12.462 8.625 1.00 95.50 98 VAL A N 1
ATOM 710 C CA . VAL A 1 98 ? -9.111 -12.560 10.041 1.00 95.50 98 VAL A CA 1
ATOM 711 C C . VAL A 1 98 ? -8.417 -11.475 10.867 1.00 95.50 98 VAL A C 1
ATOM 713 O O . VAL A 1 98 ? -7.197 -11.494 11.028 1.00 95.50 98 VAL A O 1
ATOM 716 N N . VAL A 1 99 ? -9.208 -10.556 11.421 1.00 96.69 99 VAL A N 1
ATOM 717 C CA . VAL A 1 99 ? -8.767 -9.452 12.288 1.00 96.69 99 VAL A CA 1
ATOM 718 C C . VAL A 1 99 ? -9.720 -9.292 13.474 1.00 96.69 99 VAL A C 1
ATOM 720 O O . VAL A 1 99 ? -10.908 -9.593 13.368 1.00 96.69 99 VAL A O 1
ATOM 723 N N . THR A 1 100 ? -9.222 -8.819 14.616 1.00 95.38 100 THR A N 1
ATOM 724 C CA . THR A 1 100 ? -10.052 -8.571 15.815 1.00 95.38 100 THR A CA 1
ATOM 725 C C . THR A 1 100 ? -10.809 -7.246 15.743 1.00 95.38 100 THR A C 1
ATOM 727 O O . THR A 1 100 ? -11.883 -7.097 16.338 1.00 95.38 100 THR A O 1
ATOM 730 N N . LEU A 1 101 ? -10.241 -6.285 15.015 1.00 96.56 101 LEU A N 1
ATOM 731 C CA . LEU A 1 101 ? -10.756 -4.940 14.819 1.00 96.56 101 LEU A CA 1
ATOM 732 C C . LEU A 1 101 ? -10.290 -4.412 13.461 1.00 96.56 101 LEU A C 1
ATOM 734 O O . LEU A 1 101 ? -9.175 -4.728 13.042 1.00 96.56 101 LEU A O 1
ATOM 738 N N . ALA A 1 102 ? -11.120 -3.613 12.793 1.00 97.50 102 ALA A N 1
ATOM 739 C CA . ALA A 1 102 ? -10.811 -3.059 11.482 1.00 97.50 102 ALA A CA 1
ATOM 740 C C . ALA A 1 102 ? -11.355 -1.637 11.323 1.00 97.50 102 ALA A C 1
ATOM 742 O O . ALA A 1 102 ? -12.420 -1.297 11.843 1.00 97.50 102 ALA A O 1
ATOM 743 N N . ALA A 1 103 ? -10.639 -0.826 10.555 1.00 98.06 103 ALA A N 1
ATOM 744 C CA . ALA A 1 103 ? -11.131 0.421 9.995 1.00 98.06 103 ALA A CA 1
ATOM 745 C C . ALA A 1 103 ? -10.961 0.379 8.476 1.00 98.06 103 ALA A C 1
ATOM 747 O O . ALA A 1 103 ? -9.969 -0.154 7.979 1.00 98.06 103 ALA A O 1
ATOM 748 N N . VAL A 1 104 ? -11.928 0.945 7.760 1.00 98.19 104 VAL A N 1
ATOM 749 C CA . VAL A 1 104 ? -11.972 0.957 6.297 1.00 98.19 104 VAL A CA 1
ATOM 750 C C . VAL A 1 104 ? -12.275 2.374 5.829 1.00 98.19 104 VAL A C 1
ATOM 752 O O . VAL A 1 104 ? -13.089 3.076 6.430 1.00 98.19 104 VAL A O 1
ATOM 755 N N . HIS A 1 105 ? -11.613 2.776 4.754 1.00 98.25 105 HIS A N 1
ATOM 756 C CA . HIS A 1 105 ? -11.938 3.933 3.938 1.00 98.25 105 HIS A CA 1
ATOM 757 C C . HIS A 1 105 ? -12.255 3.434 2.535 1.00 98.25 105 HIS A C 1
ATOM 759 O O . HIS A 1 105 ? -11.472 2.688 1.946 1.00 98.25 105 HIS A O 1
ATOM 765 N N . HIS A 1 106 ? -13.393 3.861 2.005 1.00 97.00 106 HIS A N 1
ATOM 766 C CA . HIS A 1 106 ? -13.761 3.623 0.615 1.00 97.00 106 HIS A CA 1
ATOM 767 C C . HIS A 1 106 ? -13.441 4.861 -0.227 1.00 97.00 106 HIS A C 1
ATOM 769 O O . HIS A 1 106 ? -13.456 5.971 0.313 1.00 97.00 106 HIS A O 1
ATOM 775 N N . PRO A 1 107 ? -13.210 4.702 -1.541 1.00 96.06 107 PRO A N 1
ATOM 776 C CA . PRO A 1 107 ? -12.950 5.806 -2.454 1.00 96.06 107 PRO A CA 1
ATOM 777 C C . PRO A 1 107 ? -13.929 6.962 -2.263 1.00 96.06 107 PRO A C 1
ATOM 779 O O . PRO A 1 107 ? -15.143 6.753 -2.234 1.00 96.06 107 PRO A O 1
ATOM 782 N N . HIS A 1 108 ? -13.403 8.184 -2.159 1.00 89.06 108 HIS A N 1
ATOM 783 C CA . HIS A 1 108 ? -14.195 9.410 -1.965 1.00 89.06 108 HIS A CA 1
ATOM 784 C C . HIS A 1 108 ? -15.026 9.443 -0.666 1.00 89.06 108 HIS A C 1
ATOM 786 O O . HIS A 1 108 ? -15.911 10.288 -0.510 1.00 89.06 108 HIS A O 1
ATOM 792 N N . GLY A 1 109 ? -14.743 8.543 0.279 1.00 92.19 109 GLY A N 1
ATOM 793 C CA . GLY A 1 109 ? -15.272 8.601 1.633 1.00 92.19 109 GLY A CA 1
ATOM 794 C C . GLY A 1 109 ? -14.843 9.883 2.344 1.00 92.19 109 GLY A C 1
ATOM 795 O O . GLY A 1 109 ? -13.821 10.489 2.024 1.00 9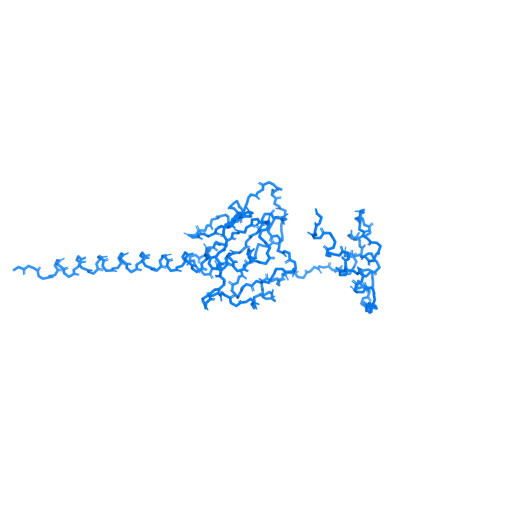2.19 109 GLY A O 1
ATOM 796 N N . TYR A 1 110 ? -15.634 10.310 3.326 1.00 92.44 110 TYR A N 1
ATOM 797 C CA . TYR A 1 110 ? -15.286 11.476 4.130 1.00 92.44 110 TYR A CA 1
ATOM 798 C C . TYR A 1 110 ? -14.019 11.211 4.953 1.00 92.44 110 TYR A C 1
ATOM 800 O O . TYR A 1 110 ? -13.977 10.269 5.747 1.00 92.44 110 TYR A O 1
ATOM 808 N N . ILE A 1 111 ? -13.027 12.091 4.812 1.00 94.56 111 ILE A N 1
ATOM 809 C CA . ILE A 1 111 ? -11.780 12.075 5.580 1.00 94.56 111 ILE A CA 1
ATOM 810 C C . ILE A 1 111 ? -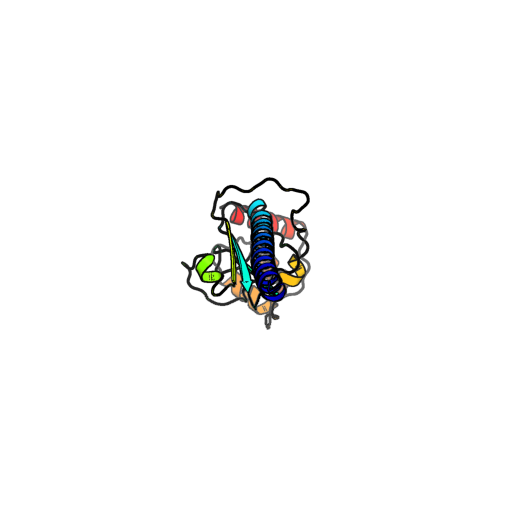11.783 13.302 6.486 1.00 94.56 111 ILE A C 1
ATOM 812 O O . ILE A 1 111 ? -11.926 14.427 6.015 1.00 94.56 111 ILE A O 1
ATOM 816 N N . GLY A 1 112 ? -11.630 13.090 7.793 1.00 87.44 112 GLY A N 1
ATOM 817 C CA . GLY A 1 112 ? -11.514 14.192 8.743 1.00 87.44 112 GLY A CA 1
ATOM 818 C C . GLY A 1 112 ? -10.222 14.995 8.562 1.00 87.44 112 GLY A C 1
ATOM 819 O O . GLY A 1 112 ? -9.198 14.480 8.094 1.00 87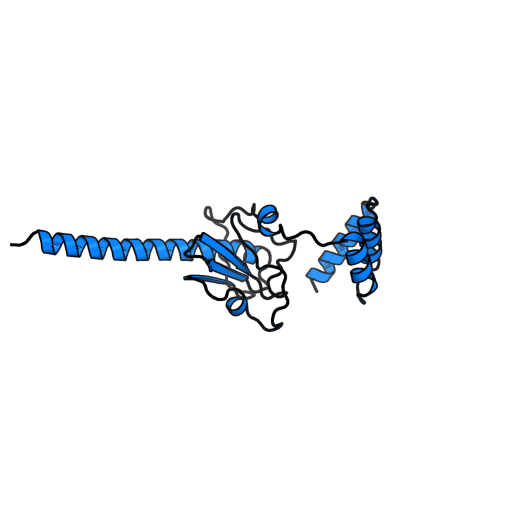.44 112 GLY A O 1
ATOM 820 N N . GLU A 1 113 ? -10.256 16.256 8.989 1.00 87.56 113 GLU A N 1
ATOM 821 C CA . GLU A 1 113 ? -9.073 17.116 9.042 1.00 87.56 113 GLU A CA 1
ATOM 822 C C . GLU A 1 113 ? -7.964 16.510 9.911 1.00 87.56 113 GLU A C 1
ATOM 824 O O . GLU A 1 113 ? -8.222 15.817 10.901 1.00 87.56 113 GLU A O 1
ATOM 829 N N . ALA A 1 114 ? -6.711 16.772 9.537 1.00 88.88 114 ALA A N 1
ATOM 830 C CA . ALA A 1 114 ? -5.570 16.334 10.329 1.00 88.88 114 ALA A CA 1
ATOM 831 C C . ALA A 1 114 ? -5.557 17.073 11.678 1.00 88.88 114 ALA A C 1
ATOM 833 O O . ALA A 1 114 ? -5.501 18.299 11.734 1.00 88.88 114 ALA A O 1
ATOM 834 N N . GLY A 1 115 ? -5.609 16.312 12.771 1.00 89.06 115 GLY A N 1
ATOM 835 C CA . GLY A 1 115 ? -5.540 16.826 14.139 1.00 89.06 115 GLY A CA 1
ATOM 836 C C . GLY A 1 115 ? -4.210 16.511 14.838 1.00 89.06 115 GLY A C 1
ATOM 837 O O . GLY A 1 115 ? -3.344 15.860 14.248 1.00 89.06 115 GLY A O 1
ATOM 838 N N . PRO A 1 116 ? -4.063 16.896 16.120 1.00 89.56 116 PRO A N 1
ATOM 839 C CA . PRO A 1 116 ? -2.873 16.611 16.933 1.00 89.56 116 PRO A CA 1
ATOM 840 C C . PRO A 1 116 ? -2.578 15.111 17.069 1.00 89.56 116 PRO A C 1
ATOM 842 O O . PRO A 1 116 ? -1.424 14.710 17.163 1.00 89.56 116 PRO A O 1
ATOM 845 N N . ASP A 1 117 ? -3.628 14.287 17.027 1.00 89.75 117 ASP A N 1
ATOM 846 C CA . ASP A 1 117 ? -3.545 12.830 17.161 1.00 89.75 117 ASP A CA 1
ATOM 847 C C . ASP A 1 117 ? -3.276 12.112 15.825 1.00 89.75 117 ASP A C 1
ATOM 849 O O . ASP A 1 117 ? -3.371 10.882 15.749 1.00 89.75 117 ASP A O 1
ATOM 853 N N . THR A 1 118 ? -2.990 12.859 14.750 1.00 92.69 118 THR A N 1
ATOM 854 C CA . THR A 1 118 ? -2.659 12.274 13.445 1.00 92.69 118 THR A CA 1
ATOM 855 C C . THR A 1 118 ? -1.344 11.493 13.555 1.00 92.69 118 THR A C 1
ATOM 857 O O . THR A 1 118 ? -0.340 12.057 13.994 1.00 92.69 118 THR A O 1
ATOM 860 N N . PRO A 1 119 ? -1.307 10.210 13.153 1.00 95.38 119 PRO A N 1
ATOM 861 C CA . PRO A 1 119 ? -0.090 9.411 13.212 1.00 95.38 119 PRO A CA 1
ATOM 862 C C . PRO A 1 119 ? 1.041 10.006 12.367 1.00 95.38 119 PRO A C 1
ATOM 864 O O . PRO A 1 119 ? 0.827 10.417 11.227 1.00 95.38 119 PRO A O 1
ATOM 867 N N . ALA A 1 120 ? 2.263 9.987 12.902 1.00 95.38 120 ALA A N 1
ATOM 868 C CA . ALA A 1 120 ? 3.453 10.364 12.148 1.00 95.38 120 ALA A CA 1
ATOM 869 C C . ALA A 1 120 ? 3.776 9.318 11.064 1.00 95.38 120 ALA A C 1
ATOM 871 O O . ALA A 1 120 ? 3.778 8.112 11.328 1.00 95.38 120 ALA A O 1
ATOM 872 N N . LEU A 1 121 ? 4.086 9.791 9.856 1.00 96.94 121 LEU A N 1
ATOM 873 C CA . LEU A 1 121 ? 4.350 8.973 8.668 1.00 96.94 121 LEU A CA 1
ATOM 874 C C . LEU A 1 121 ? 5.836 8.592 8.578 1.00 96.94 121 LEU A C 1
ATOM 876 O O . LEU A 1 121 ? 6.589 9.131 7.773 1.00 96.94 121 LEU A O 1
ATOM 880 N N . THR A 1 122 ? 6.289 7.719 9.477 1.00 96.94 122 THR A N 1
ATOM 881 C CA . THR A 1 122 ? 7.713 7.348 9.622 1.00 96.94 122 THR A CA 1
ATOM 882 C C . THR A 1 122 ? 7.986 5.857 9.403 1.00 96.94 122 THR A C 1
ATOM 884 O O . THR A 1 122 ? 9.103 5.387 9.625 1.00 96.94 122 THR A O 1
ATOM 887 N N . GLY A 1 123 ? 6.977 5.090 8.983 1.00 96.75 123 GLY A N 1
ATOM 888 C CA . GLY A 1 123 ? 7.022 3.629 8.923 1.00 96.75 123 GLY A CA 1
ATOM 889 C C . GLY A 1 123 ? 7.531 3.025 7.617 1.00 96.75 123 GLY A C 1
ATOM 890 O O . GLY A 1 123 ? 7.782 1.821 7.593 1.00 96.75 123 GLY A O 1
ATOM 891 N N . ASP A 1 124 ? 7.709 3.817 6.554 1.00 95.75 124 ASP A N 1
ATOM 892 C CA . ASP A 1 124 ? 7.961 3.305 5.196 1.00 95.75 124 ASP A CA 1
ATOM 893 C C . ASP A 1 124 ? 9.106 2.299 5.116 1.00 95.75 124 ASP A C 1
ATOM 895 O O . ASP A 1 124 ? 8.940 1.220 4.549 1.00 95.75 124 ASP A O 1
ATOM 899 N N . ARG A 1 125 ? 10.262 2.616 5.713 1.00 93.88 125 ARG A N 1
ATOM 900 C CA . ARG A 1 125 ? 11.443 1.743 5.644 1.00 93.88 125 ARG A CA 1
ATOM 901 C C . ARG A 1 125 ? 11.147 0.359 6.222 1.00 93.88 125 ARG A C 1
ATOM 903 O O . ARG A 1 125 ? 11.466 -0.644 5.592 1.00 93.88 125 ARG A O 1
ATOM 910 N N . THR A 1 126 ? 10.553 0.305 7.409 1.00 93.88 126 THR A N 1
ATOM 911 C CA . THR A 1 126 ? 10.270 -0.960 8.094 1.00 93.88 126 THR A CA 1
ATOM 912 C C . THR A 1 126 ? 9.163 -1.732 7.382 1.00 93.88 126 THR A C 1
ATOM 914 O O . THR A 1 126 ? 9.314 -2.925 7.153 1.00 93.88 126 THR A O 1
ATOM 917 N N . ALA A 1 127 ? 8.084 -1.054 6.981 1.00 95.19 127 ALA A N 1
ATOM 918 C CA . ALA A 1 127 ? 6.917 -1.691 6.374 1.00 95.19 127 ALA A CA 1
ATOM 919 C C . ALA A 1 127 ? 7.189 -2.249 4.967 1.00 95.19 127 ALA A C 1
ATOM 921 O O . ALA A 1 127 ? 6.593 -3.248 4.574 1.00 95.19 127 ALA A O 1
ATOM 922 N N . ARG A 1 128 ? 8.085 -1.609 4.204 1.00 94.75 128 ARG A N 1
ATOM 923 C CA . ARG A 1 128 ? 8.396 -1.957 2.806 1.00 94.75 128 ARG A CA 1
ATOM 924 C C . ARG A 1 128 ? 9.644 -2.834 2.663 1.00 94.75 128 ARG A C 1
ATOM 926 O O . ARG A 1 128 ? 10.102 -3.070 1.547 1.00 94.75 128 ARG A O 1
ATOM 933 N N . THR A 1 129 ? 10.209 -3.311 3.772 1.00 92.25 129 THR A N 1
ATOM 934 C CA . THR A 1 129 ? 11.310 -4.279 3.743 1.00 92.25 129 THR A CA 1
ATOM 935 C C . THR A 1 129 ? 10.740 -5.679 3.524 1.00 92.25 129 THR A C 1
ATOM 937 O O . THR A 1 129 ? 9.899 -6.131 4.291 1.00 92.25 129 THR A O 1
ATOM 940 N N . THR A 1 130 ? 11.209 -6.372 2.487 1.00 90.50 130 THR A N 1
ATOM 941 C CA . THR A 1 130 ? 10.794 -7.741 2.144 1.00 90.50 130 THR A CA 1
ATOM 942 C C . THR A 1 130 ? 12.018 -8.609 1.848 1.00 90.50 130 THR A C 1
ATOM 944 O O . THR A 1 130 ? 13.160 -8.138 1.894 1.00 90.50 130 THR A O 1
ATOM 947 N N . ALA A 1 131 ? 11.788 -9.890 1.568 1.00 90.38 131 ALA A N 1
ATOM 948 C CA . ALA A 1 131 ? 12.829 -10.820 1.174 1.00 90.38 131 ALA A CA 1
ATOM 949 C C . ALA A 1 131 ? 13.586 -10.315 -0.064 1.00 90.38 131 ALA A C 1
ATOM 951 O O . ALA A 1 131 ? 13.022 -9.714 -0.982 1.00 90.38 131 ALA A O 1
ATOM 952 N N . LYS A 1 132 ? 14.894 -10.572 -0.092 1.00 91.56 132 LYS A N 1
ATOM 953 C CA . LYS A 1 132 ? 15.726 -10.216 -1.238 1.00 91.56 132 LYS A CA 1
ATOM 954 C C . LYS A 1 132 ? 15.281 -11.022 -2.459 1.00 91.56 132 LYS A C 1
ATOM 956 O O . LYS A 1 132 ? 15.115 -12.233 -2.374 1.00 91.56 132 LYS A O 1
ATOM 961 N N . VAL A 1 133 ? 15.149 -10.345 -3.596 1.00 91.62 133 VAL A N 1
ATOM 962 C CA . VAL A 1 133 ? 14.948 -11.004 -4.889 1.00 91.62 133 VAL A CA 1
ATOM 963 C C . VAL A 1 133 ? 16.289 -11.528 -5.395 1.00 91.62 133 VAL A C 1
ATOM 965 O O . VAL A 1 133 ? 17.258 -10.767 -5.519 1.00 91.62 133 VAL A O 1
ATOM 968 N N . ASP A 1 134 ? 16.335 -12.822 -5.691 1.00 92.69 134 ASP A N 1
ATOM 969 C CA . ASP A 1 134 ? 17.494 -13.459 -6.306 1.00 92.69 134 ASP A CA 1
ATOM 970 C C . ASP A 1 134 ? 17.743 -12.896 -7.708 1.00 92.69 134 ASP A C 1
ATOM 972 O O . ASP A 1 134 ? 16.813 -12.616 -8.467 1.00 92.69 134 ASP A O 1
ATOM 976 N N . GLU A 1 135 ? 19.021 -12.683 -8.034 1.00 93.00 135 GLU A N 1
ATOM 977 C CA . GLU A 1 135 ? 19.455 -12.129 -9.324 1.00 93.00 135 GLU A CA 1
ATOM 978 C C . GLU A 1 135 ? 18.645 -10.886 -9.754 1.00 93.00 135 GLU A C 1
ATOM 980 O O . GLU A 1 135 ? 18.232 -10.760 -10.906 1.00 93.00 135 GLU A O 1
ATOM 985 N N . LEU A 1 136 ? 18.413 -9.952 -8.816 1.00 91.25 136 LEU A N 1
ATOM 986 C CA . LEU A 1 136 ? 17.566 -8.768 -9.025 1.00 91.25 136 LEU A CA 1
ATOM 987 C C . LEU A 1 136 ? 17.857 -8.030 -10.343 1.00 91.25 136 LEU A C 1
ATOM 989 O O . LEU A 1 136 ? 16.920 -7.663 -11.042 1.00 91.25 136 LEU A O 1
ATOM 993 N N . GLY A 1 137 ? 19.131 -7.826 -10.696 1.00 91.62 137 GLY A N 1
ATOM 994 C CA . GLY A 1 137 ? 19.518 -7.138 -11.934 1.00 91.62 137 GLY A CA 1
ATOM 995 C C . GLY A 1 137 ? 18.996 -7.843 -13.196 1.00 91.62 137 GLY A C 1
ATOM 996 O O . GLY A 1 137 ? 18.184 -7.258 -13.918 1.00 91.62 137 GLY A O 1
ATOM 997 N N . PRO A 1 138 ? 19.415 -9.094 -13.470 1.00 92.25 138 PRO A N 1
ATOM 998 C CA . PRO A 1 138 ? 18.876 -9.894 -14.571 1.00 92.25 138 PRO A CA 1
ATOM 999 C C . PRO A 1 138 ? 17.347 -10.016 -14.562 1.00 92.25 138 PRO A C 1
ATOM 1001 O O . PRO A 1 138 ? 16.716 -9.819 -15.602 1.00 92.25 138 PRO A O 1
ATOM 1004 N N . THR A 1 139 ? 16.743 -10.267 -13.397 1.00 93.69 139 THR A N 1
ATOM 1005 C CA . THR A 1 139 ? 15.287 -10.401 -13.246 1.00 93.69 139 THR A CA 1
ATOM 1006 C C . THR A 1 139 ? 14.553 -9.112 -13.623 1.00 93.69 139 THR A C 1
ATOM 1008 O O . THR A 1 139 ? 13.570 -9.152 -14.365 1.00 93.69 139 THR A O 1
ATOM 1011 N N . LEU A 1 140 ? 15.051 -7.953 -13.180 1.00 92.38 140 LEU A N 1
ATOM 1012 C CA . LEU A 1 140 ? 14.486 -6.646 -13.514 1.00 92.38 140 LEU A CA 1
ATOM 1013 C C . LEU A 1 140 ? 14.610 -6.346 -15.014 1.00 92.38 140 LEU A C 1
ATOM 1015 O O . LEU A 1 140 ? 13.637 -5.930 -15.644 1.00 92.38 140 LEU A O 1
ATOM 1019 N N . ALA A 1 141 ? 15.786 -6.589 -15.599 1.00 89.88 141 ALA A N 1
ATOM 1020 C CA . ALA A 1 141 ? 16.022 -6.371 -17.024 1.00 89.88 141 ALA A CA 1
ATOM 1021 C C . ALA A 1 141 ? 15.122 -7.263 -17.899 1.00 89.88 141 ALA A C 1
ATOM 1023 O O . ALA A 1 141 ? 14.604 -6.810 -18.921 1.00 89.88 141 ALA A O 1
ATOM 1024 N N . GLU A 1 142 ? 14.899 -8.517 -17.495 1.00 91.69 142 GLU A N 1
ATOM 1025 C CA . GLU A 1 142 ? 13.974 -9.432 -18.164 1.00 91.69 142 GLU A CA 1
ATOM 1026 C C . GLU A 1 142 ? 12.523 -8.949 -18.075 1.00 91.69 142 GLU A C 1
ATOM 1028 O O . GLU A 1 142 ? 11.825 -8.899 -19.090 1.00 91.69 142 GLU A O 1
ATOM 1033 N N . ALA A 1 143 ? 12.077 -8.567 -16.875 1.00 92.31 143 ALA A N 1
ATOM 1034 C CA . ALA A 1 143 ? 10.711 -8.119 -16.630 1.00 92.31 143 ALA A CA 1
ATOM 1035 C C . ALA A 1 143 ? 10.367 -6.876 -17.458 1.00 92.31 143 ALA A C 1
ATOM 1037 O O . ALA A 1 143 ? 9.318 -6.821 -18.100 1.00 92.31 143 ALA A O 1
ATOM 1038 N N . VAL A 1 144 ? 11.279 -5.905 -17.497 1.00 92.50 144 VAL A N 1
ATOM 1039 C CA . VAL A 1 144 ? 11.096 -4.660 -18.246 1.00 92.50 144 VAL A CA 1
ATOM 1040 C C . VAL A 1 144 ? 11.166 -4.891 -19.758 1.00 92.50 144 VAL A C 1
ATOM 1042 O O . VAL A 1 144 ? 10.408 -4.270 -20.499 1.00 92.50 144 VAL A O 1
ATOM 1045 N N . ARG A 1 145 ? 12.000 -5.829 -20.232 1.00 88.69 145 ARG A N 1
ATOM 1046 C CA . ARG A 1 145 ? 12.066 -6.191 -21.659 1.00 88.69 145 ARG A CA 1
ATOM 1047 C C . ARG A 1 145 ? 10.780 -6.845 -22.170 1.00 88.69 145 ARG A C 1
ATOM 1049 O O . ARG A 1 145 ? 10.415 -6.623 -23.317 1.00 88.69 145 ARG A O 1
ATOM 1056 N N . ARG A 1 146 ? 10.117 -7.666 -21.348 1.00 92.31 146 ARG A N 1
ATOM 1057 C CA . ARG A 1 146 ? 8.871 -8.371 -21.716 1.00 92.31 146 ARG A CA 1
ATOM 1058 C C . ARG A 1 146 ? 7.612 -7.520 -21.573 1.00 92.31 146 ARG A C 1
ATOM 1060 O O . ARG A 1 146 ? 6.546 -7.957 -21.996 1.00 92.31 146 ARG A O 1
ATOM 1067 N N . ARG A 1 147 ? 7.699 -6.366 -20.911 1.00 92.00 147 ARG A N 1
ATOM 1068 C CA . ARG A 1 147 ? 6.529 -5.546 -20.608 1.00 92.00 147 ARG A CA 1
ATOM 1069 C C . ARG A 1 147 ? 6.296 -4.523 -21.712 1.00 92.00 147 ARG A C 1
ATOM 1071 O O . ARG A 1 147 ? 6.919 -3.461 -21.738 1.00 92.00 147 ARG A O 1
ATOM 1078 N N . ASP A 1 148 ? 5.343 -4.839 -22.576 1.00 88.62 148 ASP A N 1
ATOM 1079 C CA . ASP A 1 148 ? 4.824 -3.889 -23.553 1.00 88.62 148 ASP A CA 1
ATOM 1080 C C . ASP A 1 148 ? 4.157 -2.694 -22.850 1.00 88.62 148 ASP A C 1
ATOM 1082 O O . ASP A 1 148 ? 3.572 -2.824 -21.770 1.00 88.62 148 ASP A O 1
ATOM 1086 N N . GLY A 1 149 ? 4.265 -1.511 -23.460 1.00 88.00 149 GLY A N 1
ATOM 1087 C CA . GLY A 1 149 ? 3.647 -0.274 -22.965 1.00 88.00 149 GLY A CA 1
ATOM 1088 C C . GLY A 1 149 ? 4.464 0.515 -21.937 1.00 88.00 149 GLY A C 1
ATOM 1089 O O . GLY A 1 149 ? 4.049 1.610 -21.566 1.00 88.00 149 GLY A O 1
ATOM 1090 N N . LEU A 1 150 ? 5.632 0.027 -21.500 1.00 91.81 150 LEU A N 1
ATOM 1091 C CA . LEU A 1 150 ? 6.527 0.840 -20.672 1.00 91.81 150 LEU A CA 1
ATOM 1092 C C . LEU A 1 150 ? 7.157 1.983 -21.486 1.00 91.81 150 LEU A C 1
ATOM 1094 O O . LEU A 1 150 ? 7.582 1.767 -22.626 1.00 91.81 150 LEU A O 1
ATOM 1098 N N . PRO A 1 151 ? 7.297 3.187 -20.902 1.00 92.31 151 PRO A N 1
ATOM 1099 C CA . PRO A 1 151 ? 8.016 4.269 -21.553 1.00 92.31 151 PRO A CA 1
ATOM 1100 C C . PRO A 1 151 ? 9.489 3.879 -21.718 1.00 92.31 151 PRO A C 1
ATOM 1102 O O . PRO A 1 151 ? 10.086 3.244 -20.846 1.00 92.31 151 PRO A O 1
ATOM 1105 N N . ARG A 1 152 ? 10.110 4.295 -22.830 1.00 90.69 152 ARG A N 1
ATOM 1106 C CA . ARG A 1 152 ? 11.503 3.935 -23.165 1.00 90.69 152 ARG A CA 1
ATOM 1107 C C . ARG A 1 152 ? 12.488 4.246 -22.030 1.00 90.69 152 ARG A C 1
ATOM 1109 O O . ARG A 1 152 ? 13.430 3.486 -21.822 1.00 90.69 152 ARG A O 1
ATOM 1116 N N . ILE A 1 153 ? 12.248 5.324 -21.282 1.00 94.81 153 ILE A N 1
ATOM 1117 C CA . ILE A 1 153 ? 13.086 5.714 -20.145 1.00 94.81 153 ILE A CA 1
ATOM 1118 C C . ILE A 1 153 ? 13.119 4.649 -19.039 1.00 94.81 153 ILE A C 1
ATOM 1120 O O . ILE A 1 153 ? 14.180 4.383 -18.487 1.00 94.81 153 ILE A O 1
ATOM 1124 N N . ALA A 1 154 ? 12.003 3.958 -18.777 1.00 93.38 154 ALA A N 1
ATOM 1125 C CA . ALA A 1 154 ? 11.955 2.888 -17.782 1.00 93.38 154 ALA A CA 1
ATOM 1126 C C . ALA A 1 154 ? 12.859 1.713 -18.178 1.00 93.38 154 ALA A C 1
ATOM 1128 O O . ALA A 1 154 ? 13.532 1.140 -17.325 1.00 93.38 154 ALA A O 1
ATOM 1129 N N . GLN A 1 155 ? 12.933 1.393 -19.476 1.00 90.81 155 GLN A N 1
ATOM 1130 C CA . GLN A 1 155 ? 13.847 0.370 -19.989 1.00 90.81 155 GLN A CA 1
ATOM 1131 C C . GLN A 1 155 ? 15.313 0.774 -19.820 1.00 90.81 155 GLN A C 1
ATOM 1133 O O . GLN A 1 155 ? 16.112 -0.025 -19.331 1.00 90.81 155 GLN A O 1
ATOM 1138 N N . ALA A 1 156 ? 15.658 2.011 -20.185 1.00 92.19 156 ALA A N 1
ATOM 1139 C CA . ALA A 1 156 ? 17.018 2.528 -20.059 1.00 92.19 156 ALA A CA 1
ATOM 1140 C C . ALA A 1 156 ? 17.493 2.519 -18.596 1.00 92.19 156 ALA A C 1
ATOM 1142 O O . ALA A 1 156 ? 18.525 1.918 -18.285 1.00 92.19 156 ALA A O 1
ATOM 1143 N N . VAL A 1 157 ? 16.689 3.086 -17.691 1.00 94.25 157 VAL A N 1
ATOM 1144 C CA . VAL A 1 157 ? 17.012 3.169 -16.262 1.00 94.25 157 VAL A CA 1
ATOM 1145 C C . VAL A 1 157 ? 17.087 1.784 -15.619 1.00 94.25 157 VAL A C 1
ATOM 1147 O O . VAL A 1 157 ? 18.024 1.513 -14.871 1.00 94.25 157 VAL A O 1
ATOM 1150 N N . ALA A 1 158 ? 16.166 0.868 -15.939 1.00 92.19 158 ALA A N 1
ATOM 1151 C CA . ALA A 1 158 ? 16.197 -0.491 -15.401 1.00 92.19 158 ALA A CA 1
ATOM 1152 C C . ALA A 1 158 ? 17.467 -1.255 -15.808 1.00 92.19 158 ALA A C 1
ATOM 1154 O O . ALA A 1 158 ? 18.060 -1.944 -14.979 1.00 92.19 158 ALA A O 1
ATOM 1155 N N . ILE A 1 159 ? 17.916 -1.116 -17.061 1.00 89.56 159 ILE A N 1
ATOM 1156 C CA . ILE A 1 159 ? 19.152 -1.749 -17.544 1.00 89.56 159 ILE A CA 1
ATOM 1157 C C . ILE A 1 159 ? 20.384 -1.125 -16.878 1.00 89.56 159 ILE A C 1
ATOM 1159 O O . ILE A 1 159 ? 21.297 -1.861 -16.498 1.00 89.56 159 ILE A O 1
ATOM 1163 N N . ALA A 1 160 ? 20.421 0.202 -16.722 1.00 92.25 160 ALA A N 1
ATOM 1164 C CA . ALA A 1 160 ? 21.508 0.889 -16.028 1.00 92.25 160 ALA A CA 1
ATOM 1165 C C . ALA A 1 160 ? 21.594 0.439 -14.560 1.00 92.25 160 ALA A C 1
ATOM 1167 O O . ALA A 1 160 ? 22.646 -0.028 -14.120 1.00 92.25 160 ALA A O 1
ATOM 1168 N N . ALA A 1 161 ? 20.466 0.457 -13.845 1.00 88.81 161 ALA A N 1
ATOM 1169 C CA . ALA A 1 161 ? 20.368 0.011 -12.458 1.00 88.81 161 ALA A CA 1
ATOM 1170 C C . ALA A 1 161 ? 20.752 -1.469 -12.294 1.00 88.81 161 ALA A C 1
ATOM 1172 O O . ALA A 1 161 ? 21.538 -1.807 -11.412 1.00 88.81 161 ALA A O 1
ATOM 1173 N N . ALA A 1 162 ? 20.284 -2.352 -13.184 1.00 88.81 162 ALA A N 1
ATOM 1174 C CA . ALA A 1 162 ? 20.627 -3.777 -13.171 1.00 88.81 162 ALA A CA 1
ATOM 1175 C C . ALA A 1 162 ? 22.132 -4.046 -13.339 1.00 88.81 162 ALA A C 1
ATOM 1177 O O . ALA A 1 162 ? 22.635 -5.066 -12.866 1.00 88.81 162 ALA A O 1
ATOM 1178 N N . ARG A 1 163 ? 22.852 -3.140 -14.011 1.00 88.00 163 ARG A N 1
ATOM 1179 C CA . ARG A 1 163 ? 24.308 -3.197 -14.210 1.00 88.00 163 ARG A CA 1
ATOM 1180 C C . ARG A 1 163 ? 25.092 -2.405 -13.161 1.00 88.00 163 ARG A C 1
ATOM 1182 O O . ARG A 1 163 ? 26.313 -2.329 -13.269 1.00 88.00 163 ARG A O 1
ATOM 1189 N N . ASN A 1 164 ? 24.415 -1.843 -12.154 1.00 87.44 164 ASN A N 1
ATOM 1190 C CA . ASN A 1 164 ? 24.977 -0.907 -11.174 1.00 87.44 164 ASN A CA 1
ATOM 1191 C C . ASN A 1 164 ? 25.676 0.296 -11.830 1.00 87.44 164 ASN A C 1
ATOM 1193 O O . ASN A 1 164 ? 26.700 0.780 -11.348 1.00 87.44 164 ASN A O 1
ATOM 1197 N N . TYR A 1 165 ? 25.140 0.762 -12.956 1.00 90.19 165 TYR A N 1
ATOM 1198 C CA . TYR A 1 165 ? 25.564 2.006 -13.582 1.00 90.19 165 TYR A CA 1
ATOM 1199 C C . TYR A 1 165 ? 24.792 3.179 -12.982 1.00 90.19 165 TYR A C 1
ATOM 1201 O O . TYR A 1 165 ? 23.634 3.041 -12.587 1.00 90.19 165 TYR A O 1
ATOM 1209 N N . GLY A 1 166 ? 25.450 4.338 -12.916 1.00 90.19 166 GLY A N 1
ATOM 1210 C CA . GLY A 1 166 ? 24.787 5.582 -12.546 1.00 90.19 166 GLY A CA 1
ATOM 1211 C C . GLY A 1 166 ? 23.722 5.954 -13.576 1.00 90.19 166 GLY A C 1
ATOM 1212 O O . GLY A 1 166 ? 23.906 5.724 -14.772 1.00 90.19 166 GLY A O 1
ATOM 1213 N N . VAL A 1 167 ? 22.622 6.528 -13.096 1.00 94.12 167 VAL A N 1
ATOM 1214 C CA . VAL A 1 167 ? 21.555 7.084 -13.931 1.00 94.12 167 VAL A CA 1
ATOM 1215 C C . VAL A 1 167 ?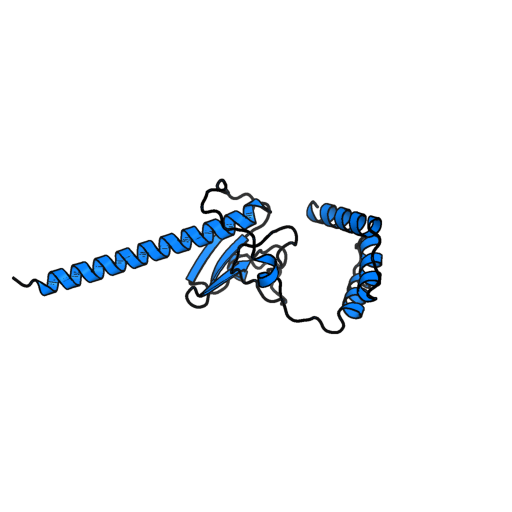 21.740 8.602 -13.948 1.00 94.12 167 VAL A C 1
ATOM 1217 O O . VAL A 1 167 ? 21.799 9.189 -12.868 1.00 94.12 167 VAL A O 1
ATOM 1220 N N . PRO A 1 168 ? 21.881 9.239 -15.123 1.00 94.56 168 PRO A N 1
ATOM 1221 C CA . PRO A 1 168 ? 21.926 10.694 -15.236 1.00 94.56 168 PRO A CA 1
ATOM 1222 C C . PRO A 1 168 ? 20.689 11.370 -14.625 1.00 94.56 168 PRO A C 1
ATOM 1224 O O . PRO A 1 168 ? 19.578 10.858 -14.761 1.00 94.56 168 PRO A O 1
ATOM 1227 N N . ASP A 1 169 ? 20.858 12.544 -14.010 1.00 95.44 169 ASP A N 1
ATOM 1228 C CA . ASP A 1 169 ? 19.764 13.249 -13.318 1.00 95.44 169 ASP A CA 1
ATOM 1229 C C . ASP A 1 169 ? 18.567 13.528 -14.241 1.00 95.44 169 ASP A C 1
ATOM 1231 O O . ASP A 1 169 ? 17.425 13.277 -13.871 1.00 95.44 169 ASP A O 1
ATOM 1235 N N . ASN A 1 170 ? 18.819 13.934 -15.489 1.00 95.62 170 ASN A N 1
ATOM 1236 C CA . ASN A 1 170 ? 17.767 14.169 -16.482 1.00 95.62 170 ASN A CA 1
ATOM 1237 C C . ASN A 1 170 ? 16.978 12.893 -16.840 1.00 95.62 170 ASN A C 1
ATOM 1239 O O . ASN A 1 170 ? 15.793 12.963 -17.163 1.00 95.62 170 ASN A O 1
ATOM 1243 N N . GLU A 1 171 ? 17.617 11.721 -16.803 1.00 95.69 171 GLU A N 1
ATOM 1244 C CA . GLU A 1 171 ? 16.943 10.437 -17.015 1.00 95.69 171 GLU A CA 1
ATOM 1245 C C . GLU A 1 171 ? 16.106 10.033 -15.796 1.00 95.69 171 GLU A C 1
ATOM 1247 O O . GLU A 1 171 ? 15.001 9.508 -15.954 1.00 95.69 171 GLU A O 1
ATOM 1252 N N . ALA A 1 172 ? 16.605 10.307 -14.588 1.00 94.19 172 ALA A N 1
ATOM 1253 C CA . ALA A 1 172 ? 15.871 10.081 -13.348 1.00 94.19 172 ALA A CA 1
ATOM 1254 C C . ALA A 1 172 ? 14.631 10.989 -13.246 1.00 94.19 172 ALA A C 1
ATOM 1256 O O . ALA A 1 172 ? 13.549 10.511 -12.901 1.00 94.19 172 ALA A O 1
ATOM 1257 N N . GLU A 1 173 ? 14.763 12.266 -13.610 1.00 95.81 173 GLU A N 1
ATOM 1258 C CA . GLU A 1 173 ? 13.655 13.224 -13.688 1.00 95.81 173 GLU A CA 1
ATOM 1259 C C . GLU A 1 173 ? 12.594 12.771 -14.696 1.00 95.81 173 GLU A C 1
ATOM 1261 O O . GLU A 1 173 ? 11.412 12.699 -14.357 1.00 95.81 173 GLU A O 1
ATOM 1266 N N . LEU A 1 174 ? 13.008 12.368 -15.902 1.00 96.31 174 LEU A N 1
ATOM 1267 C CA . LEU A 1 174 ? 12.082 11.871 -16.921 1.00 96.31 174 LEU A CA 1
ATOM 1268 C C . LEU A 1 174 ? 11.372 10.582 -16.477 1.00 96.31 174 LEU A C 1
ATOM 1270 O O . LEU A 1 174 ? 10.196 10.384 -16.781 1.00 96.31 174 LEU A O 1
ATOM 1274 N N . LEU A 1 175 ? 12.053 9.687 -15.754 1.00 95.31 175 LEU A N 1
ATOM 1275 C CA . LEU A 1 175 ? 11.405 8.507 -15.179 1.00 95.31 175 LEU A CA 1
ATOM 1276 C C . LEU A 1 175 ? 10.337 8.902 -14.149 1.00 95.31 175 LEU A C 1
ATOM 1278 O O . LEU A 1 175 ? 9.252 8.319 -14.150 1.00 95.31 175 LEU A O 1
ATOM 1282 N N . HIS A 1 176 ? 10.633 9.880 -13.293 1.00 94.12 176 HIS A N 1
ATOM 1283 C CA . HIS A 1 176 ? 9.697 10.371 -12.285 1.00 94.12 176 HIS A CA 1
ATOM 1284 C C . HIS A 1 176 ? 8.465 11.037 -12.917 1.00 94.12 176 HIS A C 1
ATOM 1286 O O . HIS A 1 176 ? 7.337 10.750 -12.511 1.00 94.12 176 HIS A O 1
ATOM 1292 N N . GLU A 1 177 ? 8.664 11.848 -13.958 1.00 95.19 177 GLU A N 1
ATOM 1293 C CA . GLU A 1 177 ? 7.586 12.453 -14.749 1.00 95.19 177 GLU A CA 1
ATOM 1294 C C . GLU A 1 177 ? 6.657 11.373 -15.321 1.00 95.19 177 GLU A C 1
ATOM 1296 O O . GLU A 1 177 ? 5.455 11.385 -15.061 1.00 95.19 177 GLU A O 1
ATOM 1301 N N . ARG A 1 178 ? 7.214 10.366 -16.011 1.00 94.75 178 ARG A N 1
ATOM 1302 C CA . ARG A 1 178 ? 6.414 9.269 -16.583 1.00 94.75 178 ARG A CA 1
ATOM 1303 C C . ARG A 1 178 ? 5.690 8.438 -15.530 1.00 94.75 178 ARG A C 1
ATOM 1305 O O . ARG A 1 178 ? 4.571 7.998 -15.774 1.00 94.75 178 ARG A O 1
ATOM 1312 N N . ALA A 1 179 ? 6.307 8.206 -14.373 1.00 92.12 179 ALA A N 1
ATOM 1313 C CA . ALA A 1 179 ? 5.647 7.510 -13.271 1.00 92.12 179 ALA A CA 1
ATOM 1314 C C . ALA A 1 179 ? 4.441 8.306 -12.743 1.00 92.12 179 ALA A C 1
ATOM 1316 O O . ALA A 1 179 ? 3.396 7.720 -12.469 1.00 92.12 179 ALA A O 1
ATOM 1317 N N . THR A 1 180 ? 4.571 9.632 -12.662 1.00 91.94 180 THR A N 1
ATOM 1318 C CA . THR A 1 180 ? 3.504 10.536 -12.211 1.00 91.94 180 THR A CA 1
ATOM 1319 C C . THR A 1 180 ? 2.349 10.590 -13.210 1.00 91.94 180 THR A C 1
ATOM 1321 O O . THR A 1 180 ? 1.192 10.516 -12.807 1.00 91.94 180 THR A O 1
ATOM 1324 N N . GLU A 1 181 ? 2.641 10.649 -14.513 1.00 91.88 181 GLU A N 1
ATOM 1325 C CA . GLU A 1 181 ? 1.617 10.581 -15.567 1.00 91.88 181 GLU A CA 1
ATOM 1326 C C . GLU A 1 181 ? 0.797 9.284 -15.477 1.00 91.88 181 GLU A C 1
ATOM 1328 O O . GLU A 1 181 ? -0.431 9.320 -15.526 1.00 91.88 181 GLU A O 1
ATOM 1333 N N . ILE A 1 182 ? 1.467 8.137 -15.299 1.00 87.62 182 ILE A N 1
ATOM 1334 C CA . ILE A 1 182 ? 0.803 6.830 -15.168 1.00 87.62 182 ILE A CA 1
ATOM 1335 C C . ILE A 1 182 ? -0.063 6.776 -13.907 1.00 87.62 182 ILE A C 1
ATOM 1337 O O . ILE A 1 182 ? -1.134 6.186 -13.940 1.00 87.62 182 ILE A O 1
ATOM 1341 N N . GLN A 1 183 ? 0.378 7.386 -12.805 1.00 84.88 183 GLN A N 1
ATOM 1342 C CA . GLN A 1 183 ? -0.399 7.440 -11.566 1.00 84.88 183 GLN A CA 1
ATOM 1343 C C . GLN A 1 183 ? -1.704 8.238 -11.723 1.00 84.88 183 GLN A C 1
ATOM 1345 O O . GLN A 1 183 ? -2.692 7.926 -11.066 1.00 84.88 183 GLN A O 1
ATOM 1350 N N . GLN A 1 184 ? -1.696 9.282 -12.552 1.00 83.25 184 GLN A N 1
ATOM 1351 C CA . GLN A 1 184 ? -2.849 10.162 -12.766 1.00 83.25 184 GLN A CA 1
ATOM 1352 C C . GLN A 1 184 ? -3.836 9.642 -13.821 1.00 83.25 184 GLN A C 1
ATOM 1354 O O . GLN A 1 184 ? -4.899 10.243 -13.990 1.00 83.25 184 GLN A O 1
ATOM 1359 N N . THR A 1 185 ? -3.468 8.585 -14.551 1.00 74.00 185 THR A N 1
ATOM 1360 C CA . THR A 1 185 ? -4.272 7.987 -15.628 1.00 74.00 185 THR A CA 1
ATOM 1361 C C . THR A 1 185 ? -5.202 6.913 -15.081 1.00 74.00 185 THR A C 1
ATOM 1363 O O . THR A 1 185 ? -6.391 6.926 -15.471 1.00 74.00 185 THR A O 1
#

InterPro domains:
  IPR040604 Domain of unknown function DUF5632 [PF18646] (25-107)
  IPR040833 Domain of unknown function DUF5631 [PF18645] (133-184)

Sequence (185 aa):
APPLAGATAAATAGAIAGDSASRSAEQQRLRRIVEAVARQEPAISWAAGLRDNGQVTLMVTDLAGGWIPPHVHLPAHITLLEPAPRRHDASVEDLLGVVTLAAVHHPHGYIGEAGPDTPALTGDRTARTTAKVDELGPTLAEAVRRRDGLPRIAQAVAIAAARNYGVPDNEAELLHERATEIQQT

Secondary structure (DSSP, 8-state):
--HHHHHHHHHHHHHHHHHHHHHHHHHHHHHHHHHHHHTT-TTS-EEEEEEGGGTEEEEEETTTTTPPPTTSPPPTTEEEPPS----TT--HHHHH-S-SEEEEE-TT---PPP-TTPPP---HHHHT--PPPTTHHHHHHHHHHH-TT--HHHHHHHHHHHTTPPPPHHHHHHHHHHHHHHHH-